Protein AF-A0A2E6VNM4-F1 (afdb_monomer_lite)

Foldseek 3Di:
DQQFEAEAAEAPVAAPQDPDCVLVVLLVLLQLQLQFLPQFRYHHDYDPDHDDLDDDQPQLHAYEHEPQDPVSCVVVVHDLLHQKAKDWDFDPDDPDDTDTSYIYIYGHNHNFREDDQDQGNHSNLVSNQRVLVRVPDAFQAPDPVLPRGDDLQQASVNPDDPTDDRNHGHPVSSVVSCVPGGDPFPAHSQDCHEFFDFDPFQRSHTPQWTFAQDPNTTGTFHKAWLVGDPRRPQWWWQWADQDPPPLITITTTDGHDPPDAAEFRTFDDALVSHPQSDFADDVSRNGTTRWDFDPAQVSQPDQWGQDPRTTGGNDPGRHPCPPPDCDPVRPDPPPPPPPDD

Radius of gyration: 22.86 Å; chains: 1; bounding box: 54×45×68 Å

Structure (mmCIF, N/CA/C/O backbone):
data_AF-A0A2E6VNM4-F1
#
_entry.id   AF-A0A2E6VNM4-F1
#
loop_
_atom_site.group_PDB
_atom_site.id
_atom_site.type_symbol
_atom_site.label_atom_id
_atom_site.label_alt_id
_atom_site.label_comp_id
_atom_site.label_asym_id
_atom_site.label_entity_id
_atom_site.label_seq_id
_atom_site.pdbx_PDB_ins_code
_atom_site.Cartn_x
_atom_site.Cartn_y
_atom_site.Cartn_z
_atom_site.occupancy
_atom_site.B_iso_or_equiv
_atom_site.auth_seq_id
_atom_site.auth_comp_id
_atom_site.auth_asym_id
_atom_site.auth_atom_id
_atom_site.pdbx_PDB_model_num
ATOM 1 N N . MET A 1 1 ? 0.986 9.663 10.611 1.00 54.38 1 MET A N 1
ATOM 2 C CA . MET A 1 1 ? -0.132 9.489 9.656 1.00 54.38 1 MET A CA 1
ATOM 3 C C . MET A 1 1 ? -1.391 9.105 10.409 1.00 54.38 1 MET A C 1
ATOM 5 O O . MET A 1 1 ? -1.345 8.155 11.173 1.00 54.38 1 MET A O 1
ATOM 9 N N . GLU A 1 2 ? -2.506 9.808 10.213 1.00 59.12 2 GLU A N 1
ATOM 10 C CA . GLU A 1 2 ? -3.760 9.507 10.934 1.00 59.12 2 GLU A CA 1
ATOM 11 C C . GLU A 1 2 ? -4.538 8.310 10.348 1.00 59.12 2 GLU A C 1
ATOM 13 O O . GLU A 1 2 ? -5.446 7.796 10.990 1.00 59.12 2 GLU A O 1
ATOM 18 N N . SER A 1 3 ? -4.185 7.842 9.142 1.00 71.94 3 SER A N 1
ATOM 19 C CA . SER A 1 3 ? -4.933 6.804 8.402 1.00 71.94 3 SER A CA 1
ATOM 20 C C . SER A 1 3 ? -4.321 5.391 8.446 1.00 71.94 3 SER A C 1
ATOM 22 O O . SER A 1 3 ? -4.868 4.467 7.830 1.00 71.94 3 SER A O 1
ATOM 24 N N . GLY A 1 4 ? -3.210 5.217 9.173 1.00 84.94 4 GLY A N 1
ATOM 25 C CA . GLY A 1 4 ? -2.458 3.960 9.257 1.00 84.94 4 GLY A CA 1
ATOM 26 C C . GLY A 1 4 ? -1.814 3.525 7.937 1.00 84.94 4 GLY A C 1
ATOM 27 O O . GLY A 1 4 ? -1.697 4.326 7.010 1.00 84.94 4 GLY A O 1
ATOM 28 N N . ALA A 1 5 ? -1.424 2.251 7.858 1.00 90.62 5 ALA A N 1
ATOM 29 C CA . ALA A 1 5 ? -0.829 1.648 6.669 1.00 90.62 5 ALA A CA 1
ATOM 30 C C . ALA A 1 5 ? -1.739 1.760 5.426 1.00 90.62 5 ALA A C 1
ATOM 32 O O . ALA A 1 5 ? -2.974 1.638 5.502 1.00 90.62 5 ALA A O 1
ATOM 33 N N . VAL A 1 6 ? -1.113 2.001 4.274 1.00 91.31 6 VAL A N 1
ATOM 34 C CA . VAL A 1 6 ? -1.760 2.179 2.971 1.00 91.31 6 VAL A CA 1
ATOM 35 C C . VAL A 1 6 ? -1.949 0.807 2.299 1.00 91.31 6 VAL A C 1
ATOM 37 O O . VAL A 1 6 ? -0.969 0.081 2.138 1.00 91.31 6 VAL A O 1
ATOM 40 N N . PRO A 1 7 ? -3.185 0.417 1.929 1.00 91.25 7 PRO A N 1
ATOM 41 C CA . PRO A 1 7 ? -3.417 -0.830 1.201 1.00 91.25 7 PRO A CA 1
ATOM 42 C C . PRO A 1 7 ? -2.820 -0.800 -0.199 1.00 91.25 7 PRO A C 1
ATOM 44 O O . PRO A 1 7 ? -2.855 0.248 -0.842 1.00 91.25 7 PRO A O 1
ATOM 47 N N . PHE A 1 8 ? -2.444 -1.965 -0.709 1.00 95.06 8 PHE A N 1
ATOM 48 C CA . PHE A 1 8 ? -2.380 -2.255 -2.142 1.00 95.06 8 PHE A CA 1
ATOM 49 C C . PHE A 1 8 ? -2.884 -3.675 -2.411 1.00 95.06 8 PHE A C 1
ATOM 51 O O . PHE A 1 8 ? -2.880 -4.516 -1.514 1.00 95.06 8 PHE A O 1
ATOM 58 N N . ALA A 1 9 ? -3.342 -3.941 -3.628 1.00 96.06 9 ALA A N 1
ATOM 59 C CA . ALA A 1 9 ? -3.837 -5.244 -4.049 1.00 96.06 9 ALA A CA 1
ATOM 60 C C . ALA A 1 9 ? -3.092 -5.698 -5.304 1.00 96.06 9 ALA A C 1
ATOM 62 O O . ALA A 1 9 ? -3.031 -4.970 -6.294 1.00 96.06 9 ALA A O 1
ATOM 63 N N . LEU A 1 10 ? -2.543 -6.909 -5.275 1.00 97.88 10 LEU A N 1
ATOM 64 C CA . LEU A 1 10 ? -1.888 -7.502 -6.436 1.00 97.88 10 LEU A CA 1
ATOM 65 C C . LEU A 1 10 ? -2.916 -8.246 -7.290 1.00 97.88 10 LEU A C 1
ATOM 67 O O . LEU A 1 10 ? -3.781 -8.962 -6.769 1.00 97.88 10 LEU A O 1
ATOM 71 N N . HIS A 1 11 ? -2.832 -8.091 -8.609 1.00 97.62 11 HIS A N 1
ATOM 72 C CA . HIS A 1 11 ? -3.532 -8.989 -9.514 1.00 97.62 11 HIS A CA 1
ATOM 73 C C . HIS A 1 11 ? -2.796 -10.340 -9.553 1.00 97.62 11 HIS A C 1
ATOM 75 O O . HIS A 1 11 ? -1.603 -10.379 -9.851 1.00 97.62 11 HIS A O 1
ATOM 81 N N . PRO A 1 12 ? -3.486 -11.468 -9.310 1.00 96.38 12 PRO A N 1
ATOM 82 C CA . PRO A 1 12 ? -2.844 -12.742 -8.982 1.00 96.38 12 PRO A CA 1
ATOM 83 C C . PRO A 1 12 ? -2.166 -13.436 -10.165 1.00 96.38 12 PRO A C 1
ATOM 85 O O . PRO A 1 12 ? -1.515 -14.451 -9.964 1.00 96.38 12 PRO A O 1
ATOM 88 N N . ASN A 1 13 ? -2.360 -12.951 -11.393 1.00 95.56 13 ASN A N 1
ATOM 89 C CA . ASN A 1 13 ? -1.719 -13.562 -12.558 1.00 95.56 13 ASN A CA 1
ATOM 90 C C . ASN A 1 13 ? -0.257 -13.140 -12.737 1.00 95.56 13 ASN A C 1
ATOM 92 O O . ASN A 1 13 ? 0.420 -13.806 -13.508 1.00 95.56 13 ASN A O 1
ATOM 96 N N . GLY A 1 14 ? 0.195 -12.053 -12.096 1.00 96.88 14 GLY A N 1
ATOM 97 C CA . GLY A 1 14 ? 1.547 -11.543 -12.324 1.00 96.88 14 GLY A CA 1
ATOM 98 C C . GLY A 1 14 ? 1.831 -11.256 -13.803 1.00 96.88 14 GLY A C 1
ATOM 99 O O . GLY A 1 14 ? 0.923 -10.855 -14.543 1.00 96.88 14 GLY A O 1
ATOM 100 N N . SER A 1 15 ? 3.080 -11.467 -14.203 1.00 97.81 15 SER A N 1
ATOM 101 C CA . SER A 1 15 ? 3.579 -11.410 -15.570 1.00 97.81 15 SER A CA 1
ATOM 102 C C . SER A 1 15 ? 3.479 -12.760 -16.282 1.00 97.81 15 SER A C 1
ATOM 104 O O . SER A 1 15 ? 3.851 -13.792 -15.729 1.00 97.81 15 SER A O 1
ATOM 106 N N . ASP A 1 16 ? 3.108 -12.752 -17.566 1.00 97.62 16 ASP A N 1
ATOM 107 C CA . ASP A 1 16 ? 3.081 -13.965 -18.406 1.00 97.62 16 ASP A CA 1
ATOM 108 C C . ASP A 1 16 ? 4.492 -14.557 -18.669 1.00 97.62 16 ASP A C 1
ATOM 110 O O . ASP A 1 16 ? 4.608 -15.680 -19.171 1.00 97.62 16 ASP A O 1
ATOM 114 N N . ASP A 1 17 ? 5.568 -13.829 -18.345 1.00 97.69 17 ASP A N 1
ATOM 115 C CA . ASP A 1 17 ? 6.961 -14.257 -18.553 1.00 97.69 17 ASP A CA 1
ATOM 116 C C . ASP A 1 17 ? 7.548 -15.072 -17.388 1.00 97.69 17 ASP A C 1
ATOM 118 O O . ASP A 1 17 ? 8.618 -15.678 -17.528 1.00 97.69 17 ASP A O 1
ATOM 122 N N . ILE A 1 18 ? 6.880 -15.077 -16.229 1.00 96.75 18 ILE A N 1
ATOM 123 C CA . ILE A 1 18 ? 7.393 -15.644 -14.979 1.00 96.75 18 ILE A CA 1
ATOM 124 C C . ILE A 1 18 ? 6.369 -16.658 -14.450 1.00 96.75 18 ILE A C 1
ATOM 126 O O . ILE A 1 18 ? 5.296 -16.313 -13.981 1.00 96.75 18 ILE A O 1
ATOM 130 N N . ASP A 1 19 ? 6.710 -17.949 -14.517 1.00 87.69 19 ASP A N 1
ATOM 131 C CA . ASP A 1 19 ? 5.800 -19.060 -14.172 1.00 87.69 19 ASP A CA 1
ATOM 132 C C . ASP A 1 19 ? 5.541 -19.230 -12.649 1.00 87.69 19 ASP A C 1
ATOM 134 O O . ASP A 1 19 ? 4.791 -20.123 -12.240 1.00 87.69 19 ASP A O 1
ATOM 138 N N . SER A 1 20 ? 6.204 -18.443 -11.798 1.00 91.62 20 SER A N 1
ATOM 139 C CA . SER A 1 20 ? 6.102 -18.467 -10.330 1.00 91.62 20 SER A CA 1
ATOM 140 C C . SER A 1 20 ? 5.697 -17.105 -9.781 1.00 91.62 20 SER A C 1
ATOM 142 O O . SER A 1 20 ? 5.947 -16.104 -10.429 1.00 91.62 20 SER A O 1
ATOM 144 N N . ASP A 1 21 ? 5.230 -17.053 -8.532 1.00 95.50 21 ASP A N 1
ATOM 145 C CA . ASP A 1 21 ? 4.843 -15.802 -7.852 1.00 95.50 21 ASP A CA 1
ATOM 146 C C . ASP A 1 21 ? 6.049 -14.892 -7.480 1.00 95.50 21 ASP A C 1
ATOM 148 O O . ASP A 1 21 ? 5.951 -14.026 -6.612 1.00 95.50 21 ASP A O 1
ATOM 152 N N . GLU A 1 22 ? 7.222 -15.097 -8.094 1.00 97.06 22 GLU A N 1
ATOM 153 C CA . GLU A 1 22 ? 8.463 -14.373 -7.767 1.00 97.06 22 GLU A CA 1
ATOM 154 C C . GLU A 1 22 ? 8.385 -12.884 -8.136 1.00 97.06 22 GLU A C 1
ATOM 156 O O . GLU A 1 22 ? 9.049 -12.049 -7.517 1.00 97.06 22 GLU A O 1
ATOM 161 N N . ASP A 1 23 ? 7.582 -12.552 -9.141 1.00 97.81 23 ASP A N 1
ATOM 162 C CA . ASP A 1 23 ? 7.265 -11.198 -9.583 1.00 97.81 23 ASP A CA 1
ATOM 163 C C . ASP A 1 23 ? 6.322 -10.473 -8.613 1.00 97.81 23 ASP A C 1
ATOM 165 O O . ASP A 1 23 ? 6.554 -9.311 -8.275 1.00 97.81 23 ASP A O 1
ATOM 169 N N . LEU A 1 24 ? 5.310 -11.167 -8.091 1.00 98.19 24 LEU A N 1
ATOM 170 C CA . LEU A 1 24 ? 4.444 -10.663 -7.027 1.00 98.19 24 LEU A CA 1
ATOM 171 C C . LEU A 1 24 ? 5.256 -10.430 -5.748 1.00 98.19 24 LEU A C 1
ATOM 173 O O . LEU A 1 24 ?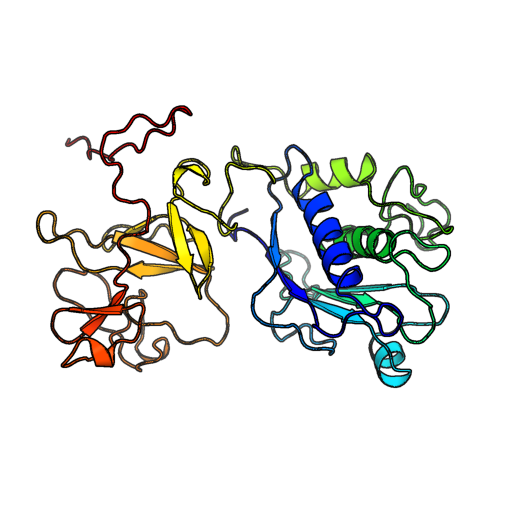 5.176 -9.354 -5.149 1.00 98.19 24 LEU A O 1
ATOM 177 N N . ASP A 1 25 ? 6.126 -11.379 -5.388 1.00 97.88 25 ASP A N 1
ATOM 178 C CA . ASP A 1 25 ? 7.069 -11.227 -4.278 1.00 97.88 25 ASP A CA 1
ATOM 179 C C . ASP A 1 25 ? 8.026 -10.040 -4.505 1.00 97.88 25 ASP A C 1
ATOM 181 O O . ASP A 1 25 ? 8.376 -9.337 -3.554 1.00 97.88 25 ASP A O 1
ATOM 185 N N . ALA A 1 26 ? 8.463 -9.797 -5.746 1.00 98.25 26 ALA A N 1
ATOM 186 C CA . ALA A 1 26 ? 9.307 -8.658 -6.115 1.00 98.25 26 ALA A CA 1
ATOM 187 C C . ALA A 1 26 ? 8.591 -7.314 -5.929 1.00 98.25 26 ALA A C 1
ATOM 189 O O . ALA A 1 26 ? 9.168 -6.385 -5.360 1.00 98.25 26 ALA A O 1
ATOM 190 N N . VAL A 1 27 ? 7.319 -7.216 -6.319 1.00 98.56 27 VAL A N 1
ATOM 191 C CA . VAL A 1 27 ? 6.493 -6.033 -6.029 1.00 98.56 27 VAL A CA 1
ATOM 192 C C . VAL A 1 27 ? 6.333 -5.841 -4.519 1.00 98.56 27 VAL A C 1
ATOM 194 O O . VAL A 1 27 ? 6.488 -4.726 -4.018 1.00 98.56 27 VAL A O 1
ATOM 197 N N . GLY A 1 28 ? 6.087 -6.919 -3.770 1.00 97.62 28 GLY A N 1
ATOM 198 C CA . GLY A 1 28 ? 6.019 -6.875 -2.308 1.00 97.62 28 GLY A CA 1
ATOM 199 C C . GLY A 1 28 ? 7.305 -6.332 -1.672 1.00 97.62 28 GLY A C 1
ATOM 200 O O . GLY A 1 28 ? 7.245 -5.473 -0.787 1.00 97.62 28 GLY A O 1
ATOM 201 N N . ARG A 1 29 ? 8.478 -6.765 -2.159 1.00 97.69 29 ARG A N 1
ATOM 202 C CA . ARG A 1 29 ? 9.783 -6.238 -1.719 1.00 97.69 29 ARG A CA 1
ATOM 203 C C . ARG A 1 29 ? 9.963 -4.760 -2.056 1.00 97.69 29 ARG A C 1
ATOM 205 O O . ARG A 1 29 ? 10.448 -4.021 -1.204 1.00 97.69 29 ARG A O 1
ATOM 212 N N . ALA A 1 30 ? 9.491 -4.299 -3.212 1.00 98.38 30 ALA A N 1
ATOM 213 C CA . ALA A 1 30 ? 9.535 -2.880 -3.556 1.00 98.38 30 ALA A CA 1
ATOM 214 C C . ALA A 1 30 ? 8.739 -2.010 -2.565 1.00 98.38 30 ALA A C 1
ATOM 216 O O . ALA A 1 30 ? 9.277 -1.040 -2.027 1.00 98.38 30 ALA A O 1
ATOM 217 N N . PHE A 1 31 ? 7.494 -2.379 -2.232 1.00 98.12 31 PHE A N 1
ATOM 218 C CA . PHE A 1 31 ? 6.726 -1.689 -1.179 1.00 98.12 31 PHE A CA 1
ATOM 219 C C . PHE A 1 31 ? 7.416 -1.761 0.192 1.00 98.12 31 PHE A C 1
ATOM 221 O O . PHE A 1 31 ? 7.361 -0.808 0.981 1.00 98.12 31 PHE A O 1
ATOM 228 N N . TYR A 1 32 ? 8.083 -2.876 0.487 1.00 95.94 32 TYR A N 1
ATOM 229 C CA . TYR A 1 32 ? 8.853 -3.032 1.717 1.00 95.94 32 TYR A CA 1
ATOM 230 C C . TYR A 1 32 ? 10.050 -2.067 1.780 1.00 95.94 32 TYR A C 1
ATOM 232 O O . TYR A 1 32 ? 10.235 -1.429 2.818 1.00 95.94 32 TYR A O 1
ATOM 240 N N . SER A 1 33 ? 10.797 -1.865 0.686 1.00 96.94 33 SER A N 1
ATOM 241 C CA . SER A 1 33 ? 11.904 -0.892 0.620 1.00 96.94 33 SER A CA 1
ATOM 242 C C . SER A 1 33 ? 11.451 0.515 1.023 1.00 96.94 33 SER A C 1
ATOM 244 O O . SER A 1 33 ? 12.056 1.136 1.898 1.00 96.94 33 SER A O 1
ATOM 246 N N . TRP A 1 34 ? 10.317 0.979 0.489 1.00 97.62 34 TRP A N 1
ATOM 247 C CA . TRP A 1 34 ? 9.728 2.273 0.858 1.00 97.62 34 TRP A CA 1
ATOM 248 C 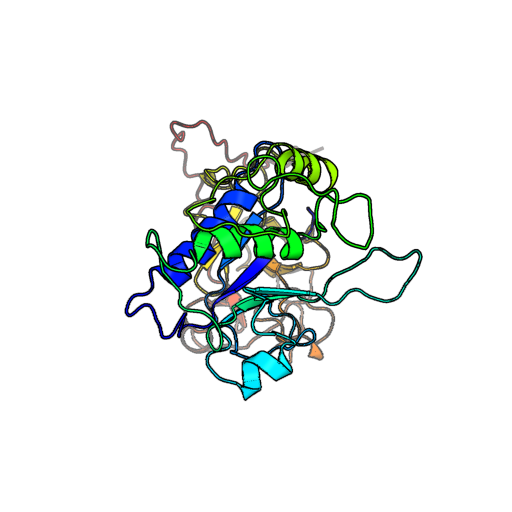C . TRP A 1 34 ? 9.192 2.317 2.297 1.00 97.62 34 TRP A C 1
ATOM 250 O O . TRP A 1 34 ? 9.278 3.355 2.954 1.00 97.62 34 TRP A O 1
ATOM 260 N N . SER A 1 35 ? 8.691 1.196 2.830 1.00 95.12 35 SER A N 1
ATOM 261 C CA . SER A 1 35 ? 8.272 1.097 4.241 1.00 95.12 35 SER A CA 1
ATOM 262 C C . SER A 1 35 ? 9.443 1.153 5.223 1.00 95.12 35 SER A C 1
ATOM 264 O O . SER A 1 35 ? 9.252 1.496 6.390 1.00 95.12 35 SER A O 1
ATOM 266 N N . CYS A 1 36 ? 10.646 0.785 4.778 1.00 95.19 36 CYS A N 1
ATOM 267 C CA . CYS A 1 36 ? 11.829 0.643 5.624 1.00 95.19 36 CYS A CA 1
ATOM 268 C C . CYS A 1 36 ? 12.731 1.877 5.687 1.00 95.19 36 CYS A C 1
ATOM 270 O O . CYS A 1 36 ? 13.778 1.818 6.339 1.00 95.19 36 CYS A O 1
ATOM 272 N N . VAL A 1 37 ? 12.345 3.000 5.077 1.00 96.25 37 VAL A N 1
ATOM 273 C CA . VAL A 1 37 ? 13.113 4.244 5.202 1.00 96.25 37 VAL A CA 1
ATOM 274 C C . VAL A 1 37 ? 13.133 4.690 6.665 1.00 96.25 37 VAL A C 1
ATOM 276 O O . VAL A 1 37 ? 12.107 5.038 7.257 1.00 96.25 37 VAL A O 1
ATOM 279 N N . ALA A 1 38 ? 14.321 4.667 7.268 1.00 94.19 38 ALA A N 1
ATOM 280 C CA . ALA A 1 38 ? 14.501 4.953 8.684 1.00 94.19 38 ALA A CA 1
ATOM 281 C C . ALA A 1 38 ? 14.082 6.391 9.014 1.00 94.19 38 ALA A C 1
ATOM 283 O O . ALA A 1 38 ? 14.655 7.342 8.494 1.00 94.19 38 ALA A O 1
ATOM 284 N N . GLY A 1 39 ? 13.117 6.548 9.923 1.00 93.25 39 GLY A N 1
ATOM 285 C CA . GLY A 1 39 ? 12.551 7.849 10.286 1.00 93.25 39 GLY A CA 1
ATOM 286 C C . GLY A 1 39 ? 11.313 8.243 9.478 1.00 93.25 39 GLY A C 1
ATOM 287 O O . GLY A 1 39 ? 10.706 9.262 9.799 1.00 93.25 39 GLY A O 1
ATOM 288 N N . SER A 1 40 ? 10.896 7.441 8.491 1.00 94.44 40 SER A N 1
ATOM 289 C CA . SER A 1 40 ? 9.598 7.595 7.833 1.00 94.44 40 SER A CA 1
ATOM 290 C C . SER A 1 40 ? 8.498 6.836 8.580 1.00 94.44 40 SER A C 1
ATOM 292 O O . SER A 1 40 ? 8.717 5.734 9.092 1.00 94.44 40 SER A O 1
ATOM 294 N N . GLY A 1 41 ? 7.298 7.415 8.618 1.00 92.56 41 GLY A N 1
ATOM 295 C CA . GLY A 1 41 ? 6.082 6.789 9.142 1.00 92.56 41 GLY A CA 1
ATOM 296 C C . GLY A 1 41 ? 5.201 6.133 8.072 1.00 92.56 41 GLY A C 1
ATOM 297 O O . GLY A 1 41 ? 4.100 5.696 8.402 1.00 92.56 41 GLY A O 1
ATOM 298 N N . LEU A 1 42 ? 5.624 6.110 6.799 1.00 93.00 42 LEU A N 1
ATOM 299 C CA . LEU A 1 42 ? 4.856 5.487 5.715 1.00 93.00 42 LEU A CA 1
ATOM 300 C C . LEU A 1 42 ? 4.964 3.966 5.762 1.00 93.00 42 LEU A C 1
ATOM 302 O O . LEU A 1 42 ? 6.058 3.415 5.867 1.00 93.00 42 LEU A O 1
ATOM 306 N N . ARG A 1 43 ? 3.822 3.288 5.668 1.00 93.44 43 ARG A N 1
ATOM 307 C CA . ARG A 1 43 ? 3.724 1.829 5.743 1.00 93.44 43 ARG A CA 1
ATOM 308 C C . ARG A 1 43 ? 2.695 1.330 4.751 1.00 93.44 43 ARG A C 1
ATOM 310 O O . ARG A 1 43 ? 1.693 2.013 4.521 1.00 93.44 43 ARG A O 1
ATOM 317 N N . PHE A 1 44 ? 2.904 0.125 4.239 1.00 93.88 44 PHE A N 1
ATOM 318 C CA . PHE A 1 44 ? 1.968 -0.539 3.338 1.00 93.88 44 PHE A CA 1
ATOM 319 C C . PHE A 1 44 ? 1.509 -1.876 3.891 1.00 93.88 44 PHE A C 1
ATOM 321 O O . PHE A 1 44 ? 2.121 -2.450 4.791 1.00 93.88 44 PHE A O 1
ATOM 328 N N . TYR A 1 45 ? 0.422 -2.383 3.330 1.00 91.38 45 TYR A N 1
ATOM 329 C CA . TYR A 1 45 ? 0.061 -3.779 3.481 1.00 91.38 45 TYR A CA 1
ATOM 330 C C . TYR A 1 45 ? -0.605 -4.283 2.208 1.00 91.38 45 TYR A C 1
ATOM 332 O O . TYR A 1 45 ? -1.400 -3.574 1.588 1.00 91.38 45 TYR A O 1
ATOM 340 N N . GLU A 1 46 ? -0.323 -5.534 1.875 1.00 92.69 46 GLU A N 1
ATOM 341 C CA . GLU A 1 46 ? -1.029 -6.230 0.812 1.00 92.69 46 GLU A CA 1
ATOM 342 C C . GLU A 1 46 ? -2.422 -6.652 1.299 1.00 92.69 46 GLU A C 1
ATOM 344 O O . GLU A 1 46 ? -2.597 -7.202 2.397 1.00 92.69 46 GLU A O 1
ATOM 349 N N . MET A 1 47 ? -3.436 -6.346 0.502 1.00 90.06 47 MET A N 1
ATOM 350 C CA . MET A 1 47 ? -4.811 -6.761 0.732 1.00 90.06 47 MET A CA 1
ATOM 351 C C . MET A 1 47 ? -4.969 -8.258 0.455 1.00 90.06 47 MET A C 1
ATOM 353 O O . MET A 1 47 ? -4.395 -8.801 -0.477 1.00 90.06 47 MET A O 1
ATOM 357 N N . THR A 1 48 ? -5.827 -8.926 1.225 1.00 86.00 48 THR A N 1
ATOM 358 C CA . THR A 1 48 ? -6.206 -10.326 0.956 1.00 86.00 48 THR A CA 1
ATOM 359 C C . THR A 1 48 ? -7.112 -10.458 -0.269 1.00 86.00 48 THR A C 1
ATOM 361 O O . THR A 1 48 ? -7.204 -11.524 -0.877 1.00 86.00 48 THR A O 1
ATOM 364 N N . GLN A 1 49 ? -7.812 -9.379 -0.621 1.00 87.81 49 GLN A N 1
ATOM 365 C CA . GLN A 1 49 ? -8.571 -9.279 -1.854 1.00 87.81 49 GLN A CA 1
ATOM 366 C C . GLN A 1 49 ? -7.615 -9.019 -3.021 1.00 87.81 49 GLN A C 1
ATOM 368 O O . GLN A 1 49 ? -6.910 -8.015 -3.031 1.00 87.81 49 GLN A O 1
ATOM 373 N N . ALA A 1 50 ? -7.670 -9.892 -4.027 1.00 93.12 50 ALA A N 1
ATOM 374 C CA . ALA A 1 50 ? -6.994 -9.696 -5.303 1.00 93.12 50 ALA A CA 1
ATOM 375 C C . ALA A 1 50 ? -7.450 -8.400 -5.992 1.00 93.12 50 ALA A C 1
ATOM 377 O O . ALA A 1 50 ? -8.652 -8.110 -6.054 1.00 93.12 50 ALA A O 1
ATOM 378 N N . GLY A 1 51 ? -6.493 -7.660 -6.547 1.00 93.25 51 GLY A N 1
ATOM 379 C CA . GLY A 1 51 ? -6.770 -6.478 -7.359 1.00 93.25 51 GLY A CA 1
ATOM 380 C C . GLY A 1 51 ? -7.280 -6.864 -8.755 1.00 93.25 51 GLY A C 1
ATOM 381 O O . GLY A 1 51 ? -6.923 -7.937 -9.247 1.00 93.25 51 GLY A O 1
ATOM 382 N N . PRO A 1 52 ? -8.135 -6.053 -9.404 1.00 94.31 52 PRO A N 1
ATOM 383 C CA . PRO A 1 52 ? -8.550 -6.269 -10.793 1.00 94.31 52 PRO A CA 1
ATOM 384 C C . PRO A 1 52 ? -7.433 -5.949 -11.808 1.00 94.31 52 PRO A C 1
ATOM 386 O O . PRO A 1 52 ? -6.653 -5.029 -11.619 1.00 94.31 52 PRO A O 1
ATOM 389 N N . ALA A 1 53 ? -7.380 -6.647 -12.947 1.00 94.00 53 ALA A N 1
ATOM 390 C CA . ALA A 1 53 ? -6.515 -6.258 -14.074 1.00 94.00 53 ALA A CA 1
ATOM 391 C C . ALA A 1 53 ? -7.187 -5.160 -14.918 1.00 94.00 53 ALA A C 1
ATOM 393 O O . ALA A 1 53 ? -7.465 -5.340 -16.106 1.00 94.00 53 ALA A O 1
ATOM 394 N N . GLU A 1 54 ? -7.528 -4.050 -14.272 1.00 91.94 54 GLU A N 1
ATOM 395 C CA . GLU A 1 54 ? -8.237 -2.919 -14.859 1.00 91.94 54 GLU A CA 1
ATOM 396 C C . GLU A 1 54 ? -7.749 -1.628 -14.206 1.00 91.94 54 GLU A C 1
ATOM 398 O O . GLU A 1 54 ? -7.546 -1.577 -12.999 1.00 91.94 54 GLU A O 1
ATOM 403 N N . LEU A 1 55 ? -7.587 -0.579 -15.013 1.00 90.81 55 LEU A N 1
ATOM 404 C CA . LEU A 1 55 ? -7.306 0.759 -14.509 1.00 90.81 55 LEU A CA 1
ATOM 405 C C . LEU A 1 55 ? -8.616 1.411 -14.047 1.00 90.81 55 LEU A C 1
ATOM 407 O O . LEU A 1 55 ? -9.441 1.788 -14.887 1.00 90.81 55 LEU A O 1
ATOM 411 N N . ASN A 1 56 ? -8.798 1.584 -12.737 1.00 90.19 56 ASN A N 1
ATOM 412 C CA . ASN A 1 56 ? -10.011 2.183 -12.184 1.00 90.19 56 ASN A CA 1
ATOM 413 C C . ASN A 1 56 ? -9.733 3.010 -10.924 1.00 90.19 56 ASN A C 1
ATOM 415 O O . ASN A 1 56 ? -9.923 2.573 -9.796 1.00 90.19 56 ASN A O 1
ATOM 419 N N . LEU A 1 57 ? -9.422 4.290 -11.121 1.00 89.38 57 LEU A N 1
ATOM 420 C CA . LEU A 1 57 ? -9.089 5.204 -10.023 1.00 89.38 57 LEU A CA 1
ATOM 421 C C . LEU A 1 57 ? -10.285 5.621 -9.130 1.00 89.38 57 LEU A C 1
ATOM 423 O O . LEU A 1 57 ? -10.150 6.482 -8.259 1.00 89.38 57 LEU A O 1
ATOM 427 N N . GLU A 1 58 ? -11.476 5.058 -9.351 1.00 87.06 58 GLU A N 1
ATOM 428 C CA . GLU A 1 58 ? -12.693 5.376 -8.591 1.00 87.06 58 GLU A CA 1
ATOM 429 C C . GLU A 1 58 ? -13.186 4.214 -7.713 1.00 87.06 58 GLU A C 1
ATOM 431 O O . GLU A 1 58 ? -14.105 4.420 -6.917 1.00 87.06 58 GLU A O 1
ATOM 436 N N . ASP A 1 59 ? -12.596 3.016 -7.803 1.00 85.44 59 ASP A N 1
ATOM 437 C CA . ASP A 1 59 ? -12.984 1.876 -6.953 1.00 85.44 59 ASP A CA 1
ATOM 438 C C . ASP A 1 59 ? -12.361 1.907 -5.546 1.00 85.44 59 ASP A C 1
ATOM 440 O O . ASP A 1 59 ? -12.783 1.164 -4.659 1.00 85.44 59 ASP A O 1
ATOM 444 N N . GLY A 1 60 ? -11.400 2.807 -5.318 1.00 84.81 60 GLY A N 1
ATOM 445 C CA . GLY A 1 60 ? -10.710 2.951 -4.039 1.00 84.81 60 GLY A CA 1
ATOM 446 C C . GLY A 1 60 ? -9.744 1.808 -3.720 1.00 84.81 60 GLY A C 1
ATOM 447 O O . GLY A 1 60 ? -9.349 1.676 -2.559 1.00 84.81 60 GLY A O 1
ATOM 448 N N . ILE A 1 61 ? -9.374 0.999 -4.713 1.00 89.00 61 ILE A N 1
ATOM 449 C CA . ILE A 1 61 ? -8.366 -0.053 -4.615 1.00 89.00 61 ILE A CA 1
ATOM 450 C C . ILE A 1 61 ? -7.087 0.463 -5.272 1.00 89.00 61 ILE A C 1
ATOM 452 O O . ILE A 1 61 ? -7.111 1.044 -6.346 1.00 89.00 61 ILE A O 1
ATOM 456 N N . ASN A 1 62 ? -5.963 0.276 -4.590 1.00 94.12 62 ASN A N 1
ATOM 457 C CA . ASN A 1 62 ? -4.637 0.579 -5.112 1.00 94.12 62 ASN A CA 1
ATOM 458 C C . ASN A 1 62 ? -4.096 -0.675 -5.797 1.00 94.12 62 ASN A C 1
ATOM 460 O O . ASN A 1 62 ? -3.559 -1.550 -5.110 1.00 94.12 62 ASN A O 1
ATOM 464 N N . THR A 1 63 ? -4.309 -0.822 -7.100 1.00 96.50 63 THR A N 1
ATOM 465 C CA . THR A 1 63 ? -4.071 -2.100 -7.778 1.00 96.50 63 THR A CA 1
ATOM 466 C C . THR A 1 63 ? -2.726 -2.144 -8.484 1.00 96.50 63 THR A C 1
ATOM 468 O O . THR A 1 63 ? -2.326 -1.183 -9.131 1.00 96.50 63 THR A O 1
ATOM 471 N N . VAL A 1 64 ? -2.042 -3.286 -8.414 1.00 98.50 64 VAL A N 1
ATOM 472 C CA . VAL A 1 64 ? -0.834 -3.565 -9.199 1.00 98.50 64 VAL A CA 1
ATOM 473 C C . VAL A 1 64 ? -1.089 -4.725 -10.152 1.00 98.50 64 VAL A C 1
ATOM 475 O O . VAL A 1 64 ? -1.507 -5.800 -9.715 1.00 98.50 64 VAL A O 1
ATOM 478 N N . PHE A 1 65 ? -0.837 -4.533 -11.447 1.00 98.31 65 PHE A N 1
ATOM 479 C CA . PHE A 1 65 ? -1.050 -5.580 -12.450 1.00 98.31 65 PHE A CA 1
ATOM 480 C C . PHE A 1 65 ? -0.179 -5.421 -13.703 1.00 98.31 65 PHE A C 1
ATOM 482 O O . PHE A 1 65 ? 0.384 -4.358 -13.965 1.00 98.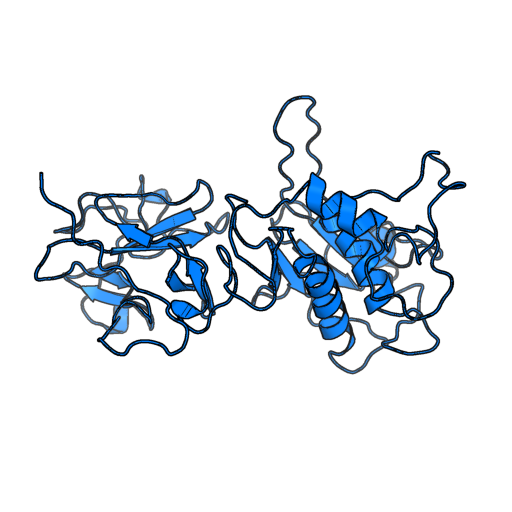31 65 PHE A O 1
ATOM 489 N N . TRP A 1 66 ? -0.118 -6.481 -14.514 1.00 98.44 66 TRP A N 1
ATOM 490 C CA . TRP A 1 66 ? 0.540 -6.479 -15.819 1.00 98.44 66 TRP A CA 1
ATOM 491 C C . TRP A 1 66 ? -0.467 -6.347 -16.956 1.00 98.44 66 TRP A C 1
ATOM 493 O O . TRP A 1 66 ? -1.469 -7.060 -17.053 1.00 98.44 66 TRP A O 1
ATOM 503 N N . ALA A 1 67 ? -0.171 -5.436 -17.873 1.00 98.19 67 ALA A N 1
ATOM 504 C CA . ALA A 1 67 ? -0.898 -5.265 -19.113 1.00 98.19 67 ALA A CA 1
ATOM 505 C C . ALA A 1 67 ? -0.374 -6.221 -20.198 1.00 98.19 67 ALA A C 1
ATOM 507 O O . ALA A 1 67 ? 0.329 -5.809 -21.120 1.00 98.19 67 ALA A O 1
ATOM 508 N N . GLU A 1 68 ? -0.766 -7.493 -20.117 1.00 97.81 68 GLU A N 1
ATOM 509 C CA . GLU A 1 68 ? -0.270 -8.576 -20.994 1.00 97.81 68 GLU A CA 1
ATOM 510 C C . GLU A 1 68 ? -0.863 -8.582 -22.414 1.00 97.81 68 GLU A C 1
ATOM 512 O O . GLU A 1 68 ? -0.439 -9.304 -23.318 1.00 97.81 68 GLU A O 1
ATOM 517 N N . THR A 1 69 ? -1.868 -7.742 -22.668 1.00 97.44 69 THR A N 1
ATOM 518 C CA . THR A 1 69 ? -2.479 -7.623 -23.996 1.00 97.44 69 THR A CA 1
ATOM 519 C C . THR A 1 69 ? -2.282 -6.238 -24.573 1.00 97.44 69 THR A C 1
ATOM 521 O O . THR A 1 69 ? -2.320 -5.231 -23.870 1.00 97.44 69 THR A O 1
ATOM 524 N N . LYS A 1 70 ? -2.195 -6.166 -25.906 1.00 97.12 70 LYS A N 1
ATOM 525 C CA . LYS A 1 70 ? -2.122 -4.888 -26.620 1.00 97.12 70 LYS A CA 1
ATOM 526 C C . LYS A 1 70 ? -3.254 -3.935 -26.239 1.00 97.12 70 LYS A C 1
ATOM 528 O O . LYS A 1 70 ? -3.027 -2.735 -26.182 1.00 97.12 70 LYS A O 1
ATOM 533 N N . SER A 1 71 ? -4.479 -4.438 -26.082 1.00 96.44 71 SER A N 1
ATOM 534 C CA . SER A 1 71 ? -5.623 -3.599 -25.711 1.00 96.44 71 SER A CA 1
ATOM 535 C C .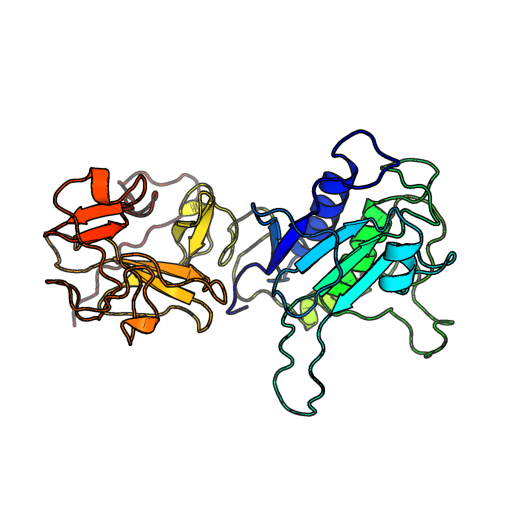 SER A 1 71 ? -5.406 -2.976 -24.342 1.00 96.44 71 SER A C 1
ATOM 537 O O . SER A 1 71 ? -5.432 -1.755 -24.250 1.00 96.44 71 SER A O 1
ATOM 539 N N . LEU A 1 72 ? -5.085 -3.797 -23.339 1.00 95.56 72 LEU A N 1
ATOM 540 C CA . LEU A 1 72 ? -4.890 -3.335 -21.969 1.00 95.56 72 LEU A CA 1
ATOM 541 C C . LEU A 1 72 ? -3.698 -2.376 -21.871 1.00 95.56 72 LEU A C 1
ATOM 543 O O . LEU A 1 72 ? -3.835 -1.293 -21.323 1.00 95.56 72 LEU A O 1
ATOM 547 N N . ALA A 1 73 ? -2.571 -2.695 -22.517 1.00 96.75 73 ALA A N 1
ATOM 548 C CA . ALA A 1 73 ? -1.401 -1.818 -22.522 1.00 96.75 73 ALA A CA 1
ATOM 549 C C . ALA A 1 73 ? -1.726 -0.437 -23.111 1.00 96.75 73 ALA A C 1
ATOM 551 O O . ALA A 1 73 ? -1.366 0.591 -22.546 1.00 96.75 73 ALA A O 1
ATOM 552 N N . ARG A 1 74 ? -2.458 -0.382 -24.232 1.00 94.69 74 ARG A N 1
ATOM 553 C CA . ARG A 1 74 ? -2.818 0.899 -24.864 1.00 94.69 74 ARG A CA 1
ATOM 554 C C . ARG A 1 74 ? -3.910 1.652 -24.101 1.00 94.69 74 ARG A C 1
ATOM 556 O O . ARG A 1 74 ? -3.890 2.879 -24.130 1.00 94.69 74 ARG A O 1
ATOM 563 N N . GLU A 1 75 ? -4.836 0.954 -23.449 1.00 93.44 75 GLU A N 1
ATOM 564 C CA . GLU A 1 75 ? -5.846 1.554 -22.564 1.00 93.44 75 GLU A CA 1
ATOM 565 C C . GLU A 1 75 ? -5.196 2.191 -21.330 1.00 93.44 75 GLU A C 1
ATOM 567 O O . GLU A 1 75 ? -5.543 3.320 -20.990 1.00 93.44 75 GLU A O 1
ATOM 572 N N . SER A 1 76 ? -4.171 1.549 -20.762 1.00 93.31 76 SER A N 1
ATOM 573 C CA . SER A 1 76 ? -3.348 2.091 -19.669 1.00 93.31 76 SER A CA 1
ATOM 574 C C . SER A 1 76 ? -2.336 3.157 -20.116 1.00 93.31 76 SER A C 1
ATOM 576 O O . SER A 1 76 ? -1.549 3.639 -19.309 1.00 93.31 76 SER A O 1
ATOM 578 N N . GLY A 1 77 ? -2.320 3.538 -21.400 1.00 93.88 77 GLY A N 1
ATOM 579 C CA . GLY A 1 77 ? -1.413 4.563 -21.932 1.00 93.88 77 GLY A CA 1
ATOM 580 C C . GLY A 1 77 ? 0.035 4.108 -22.148 1.00 93.88 77 GLY A C 1
ATOM 581 O O . GLY A 1 77 ? 0.888 4.933 -22.471 1.00 93.88 77 GLY A O 1
ATOM 582 N N . LEU A 1 78 ? 0.320 2.810 -22.035 1.00 96.62 78 LEU A N 1
ATOM 583 C CA . LEU A 1 78 ? 1.661 2.250 -22.174 1.00 96.62 78 LEU A CA 1
ATOM 584 C C . LEU A 1 78 ? 2.070 2.173 -23.650 1.00 96.62 78 LEU A C 1
ATOM 586 O O . LEU A 1 78 ? 1.305 1.724 -24.514 1.00 96.62 78 LEU A O 1
ATOM 590 N N . GLY A 1 79 ? 3.291 2.625 -23.944 1.00 95.75 79 GLY A N 1
ATOM 591 C CA . GLY A 1 79 ? 3.972 2.535 -25.238 1.00 95.75 79 GLY A CA 1
ATOM 592 C C . GLY A 1 79 ? 5.159 1.560 -25.195 1.00 95.75 79 GLY A C 1
ATOM 593 O O . GLY A 1 79 ? 5.608 1.222 -24.109 1.00 95.75 79 GLY A O 1
ATOM 594 N N . PRO A 1 80 ? 5.771 1.189 -26.338 1.00 95.19 80 PRO A N 1
ATOM 595 C CA . PRO A 1 80 ? 6.957 0.315 -26.350 1.00 95.19 80 PRO A CA 1
ATOM 596 C C . PRO A 1 80 ? 8.223 0.894 -25.690 1.00 95.19 80 PRO A C 1
ATOM 598 O O . PRO A 1 80 ? 9.267 0.251 -25.697 1.00 95.19 80 PRO A O 1
ATOM 601 N N . GLY A 1 81 ? 8.177 2.151 -25.241 1.00 94.88 81 GLY A N 1
ATOM 602 C CA . GLY A 1 81 ? 9.252 2.805 -24.491 1.00 94.88 81 GLY A CA 1
ATOM 603 C C . GLY A 1 81 ? 8.916 3.001 -23.013 1.00 94.88 81 GLY A C 1
ATOM 604 O O . GLY A 1 81 ? 9.638 3.725 -22.342 1.00 94.88 81 GLY A O 1
ATOM 605 N N . THR A 1 82 ? 7.815 2.418 -22.535 1.00 96.62 82 THR A N 1
ATOM 606 C CA . THR A 1 82 ? 7.297 2.587 -21.175 1.00 96.62 82 THR A CA 1
ATOM 607 C C . THR A 1 82 ? 7.255 1.222 -20.502 1.00 96.62 82 THR A C 1
ATOM 609 O O . THR A 1 82 ? 6.521 0.345 -20.959 1.00 96.62 82 THR A O 1
ATOM 612 N N . LEU A 1 83 ? 8.042 1.048 -19.439 1.00 98.06 83 LEU A N 1
ATOM 613 C CA . LEU A 1 83 ? 8.160 -0.220 -18.709 1.00 98.06 83 LEU A CA 1
ATOM 614 C C . LEU A 1 83 ? 7.023 -0.394 -17.701 1.00 98.06 83 LEU A C 1
ATOM 616 O O . LEU A 1 83 ? 6.417 -1.457 -17.626 1.00 98.06 83 LEU A O 1
ATOM 620 N N . GLY A 1 84 ? 6.696 0.672 -16.983 1.00 97.81 84 GLY A N 1
ATOM 621 C CA . GLY A 1 84 ? 5.580 0.748 -16.057 1.00 97.81 84 GLY A CA 1
ATOM 622 C C . GLY A 1 84 ? 4.984 2.148 -16.064 1.00 97.81 84 GLY A C 1
ATOM 623 O O . GLY A 1 84 ? 5.510 3.060 -16.711 1.00 97.81 84 GLY A O 1
ATOM 624 N N . ILE A 1 85 ? 3.836 2.289 -15.415 1.00 97.44 85 ILE A N 1
ATOM 625 C CA . ILE A 1 85 ? 3.280 3.590 -15.069 1.00 97.44 85 ILE A CA 1
ATOM 626 C C . ILE A 1 85 ? 2.492 3.485 -13.773 1.00 97.44 85 ILE A C 1
ATOM 628 O O . ILE A 1 85 ? 1.762 2.516 -13.553 1.00 97.44 85 ILE A O 1
ATOM 632 N N . THR A 1 86 ? 2.563 4.542 -12.976 1.00 97.31 86 THR A N 1
ATOM 633 C CA . THR A 1 86 ? 1.692 4.748 -11.829 1.00 97.31 86 THR A CA 1
ATOM 634 C C . THR A 1 86 ? 0.709 5.867 -12.115 1.00 97.31 86 THR A C 1
ATOM 636 O O . THR A 1 86 ? 1.078 6.982 -12.484 1.00 97.31 86 THR A O 1
ATOM 639 N N . LEU A 1 87 ? -0.572 5.574 -11.940 1.00 93.88 87 LEU A N 1
ATOM 640 C CA . LEU A 1 87 ? -1.675 6.483 -12.212 1.00 93.88 87 LEU A CA 1
ATOM 641 C C . LEU A 1 87 ? -2.424 6.723 -10.909 1.00 93.88 87 LEU A C 1
ATOM 643 O O . LEU A 1 87 ? -2.855 5.776 -10.269 1.00 93.88 87 LEU A O 1
ATOM 647 N N . ALA A 1 88 ? -2.596 7.982 -10.513 1.00 89.12 88 ALA A N 1
ATOM 648 C CA . ALA A 1 88 ? -3.276 8.341 -9.271 1.00 89.12 88 ALA A CA 1
ATOM 649 C C . ALA A 1 88 ? -4.358 9.399 -9.507 1.00 89.12 88 ALA A C 1
ATOM 651 O O . ALA A 1 88 ? -4.187 10.299 -10.333 1.00 89.12 88 ALA A O 1
ATOM 652 N N . ASP A 1 89 ? -5.457 9.327 -8.747 1.00 80.25 89 ASP A N 1
ATOM 653 C CA . ASP A 1 89 ? -6.456 10.402 -8.724 1.00 80.25 89 ASP A CA 1
ATOM 654 C C . ASP A 1 89 ? -5.846 11.626 -8.025 1.00 80.25 89 ASP A C 1
ATOM 656 O O . ASP A 1 89 ? -5.616 11.617 -6.812 1.00 80.25 89 ASP A O 1
ATOM 660 N N . VAL A 1 90 ? -5.549 12.678 -8.793 1.00 65.31 90 VAL A N 1
ATOM 661 C CA . VAL A 1 90 ? -5.123 13.977 -8.261 1.00 65.31 90 VAL A CA 1
ATOM 662 C C . VAL A 1 90 ? -6.298 14.947 -8.402 1.00 65.31 90 VAL A C 1
ATOM 664 O O . VAL A 1 90 ? -6.567 15.427 -9.510 1.00 65.31 90 VAL A O 1
ATOM 667 N N . PRO A 1 91 ? -7.012 15.279 -7.306 1.00 56.88 91 PRO A N 1
ATOM 668 C CA . PRO A 1 91 ? -8.108 16.231 -7.371 1.00 56.88 91 PRO A CA 1
ATOM 669 C C . PRO A 1 91 ? -7.631 17.586 -7.903 1.00 56.88 91 PRO A C 1
ATOM 671 O O . PRO A 1 91 ? -6.697 18.194 -7.379 1.00 56.88 91 PRO A O 1
ATOM 674 N N . ASN A 1 92 ? -8.317 18.100 -8.924 1.00 45.19 92 ASN A N 1
ATOM 675 C CA . ASN A 1 92 ? -8.128 19.466 -9.404 1.00 45.19 92 ASN A CA 1
ATOM 676 C C . ASN A 1 92 ? -8.658 20.460 -8.354 1.00 45.19 92 ASN A C 1
ATOM 678 O O . ASN A 1 92 ? -9.830 20.832 -8.382 1.00 45.19 92 ASN A O 1
ATOM 682 N N . GLY A 1 93 ? -7.807 20.907 -7.430 1.00 47.91 93 GLY A N 1
ATOM 683 C CA . GLY A 1 93 ? -8.179 21.906 -6.429 1.00 47.91 93 GLY A CA 1
ATOM 684 C C . GLY A 1 93 ? -6.969 22.599 -5.815 1.00 47.91 93 GLY A C 1
ATOM 685 O O . GLY A 1 93 ? -6.256 22.028 -5.000 1.00 47.91 93 GLY A O 1
ATOM 686 N N . SER A 1 94 ? -6.742 23.866 -6.164 1.00 46.00 94 SER A N 1
ATOM 687 C CA . SER A 1 94 ? -5.759 24.694 -5.464 1.00 46.00 94 SER A CA 1
ATOM 688 C C . SER A 1 94 ? -6.304 25.082 -4.083 1.00 46.00 94 SER A C 1
ATOM 690 O O . SER A 1 94 ? -7.223 25.899 -4.005 1.00 46.00 94 SER A O 1
ATOM 692 N N . GLY A 1 95 ? -5.724 24.541 -3.008 1.00 49.12 95 GLY A N 1
ATOM 693 C CA . GLY A 1 95 ? -5.938 25.021 -1.634 1.00 49.12 95 GLY A CA 1
ATOM 694 C C . GLY A 1 95 ? -6.702 24.094 -0.683 1.00 49.12 95 GLY A C 1
ATOM 695 O O . GLY A 1 95 ? -6.890 24.478 0.470 1.00 49.12 95 GLY A O 1
ATOM 696 N N . GLU A 1 96 ? -7.106 22.900 -1.117 1.00 52.25 96 GLU A N 1
ATOM 697 C CA . GLU A 1 96 ? -7.584 21.834 -0.223 1.00 52.25 96 GLU A CA 1
ATOM 698 C C . GLU A 1 96 ? -6.485 20.785 -0.017 1.00 52.25 96 GLU A C 1
ATOM 700 O O . GLU A 1 96 ? -5.589 20.639 -0.850 1.00 52.25 96 GLU A O 1
ATOM 705 N N . THR A 1 97 ? -6.529 20.068 1.109 1.00 57.75 97 THR A N 1
ATOM 706 C CA . THR A 1 97 ? -5.666 18.904 1.341 1.00 57.75 97 THR A CA 1
ATOM 707 C C . THR A 1 97 ? -5.874 17.905 0.205 1.00 57.75 97 THR A C 1
ATOM 709 O O . THR A 1 97 ? -6.957 17.333 0.072 1.00 57.75 97 THR A O 1
ATOM 712 N N . ILE A 1 98 ? -4.841 17.704 -0.617 1.00 59.41 98 ILE A N 1
ATOM 713 C CA . ILE A 1 98 ? -4.869 16.737 -1.715 1.00 59.41 98 ILE A CA 1
ATOM 714 C C . ILE A 1 98 ? -5.057 15.354 -1.092 1.00 59.41 98 ILE A C 1
ATOM 716 O O . ILE A 1 98 ? -4.189 14.858 -0.380 1.00 59.41 98 ILE A O 1
ATOM 720 N N . THR A 1 99 ? -6.220 14.755 -1.333 1.00 65.44 99 THR A N 1
ATOM 721 C CA . THR A 1 99 ? -6.531 13.394 -0.895 1.00 65.44 99 THR A CA 1
ATOM 722 C C . THR A 1 99 ? -6.595 12.521 -2.138 1.00 65.44 99 THR A C 1
ATOM 724 O O . THR A 1 99 ? -7.490 12.705 -2.960 1.00 65.44 99 THR A O 1
ATOM 727 N N . ARG A 1 100 ? -5.640 11.597 -2.289 1.00 74.38 100 ARG A N 1
ATOM 728 C CA . ARG A 1 100 ? -5.669 10.581 -3.351 1.00 74.38 100 ARG A CA 1
ATOM 729 C C . ARG A 1 100 ? -6.662 9.490 -2.956 1.00 74.38 100 ARG A C 1
ATOM 731 O O . ARG A 1 100 ? -6.614 9.004 -1.825 1.00 74.38 100 ARG A O 1
ATOM 738 N N . LYS A 1 101 ? -7.589 9.141 -3.850 1.00 76.81 101 LYS A N 1
ATOM 739 C CA . LYS A 1 101 ? -8.565 8.067 -3.592 1.00 76.81 101 LYS A CA 1
ATOM 740 C C . LYS A 1 101 ? -7.967 6.689 -3.832 1.00 76.81 101 LYS A C 1
ATOM 742 O O . LYS A 1 101 ? -8.167 5.813 -2.996 1.00 76.81 101 LYS A O 1
ATOM 747 N N . SER A 1 102 ? -7.252 6.543 -4.940 1.00 85.88 102 SER A N 1
ATOM 748 C CA . SER A 1 102 ? -6.444 5.380 -5.270 1.00 85.88 102 SER A CA 1
ATOM 749 C C . SER A 1 102 ? -5.286 5.766 -6.190 1.00 85.88 102 SER A C 1
ATOM 751 O O . SER A 1 102 ? -5.247 6.870 -6.754 1.00 85.88 102 SER A O 1
ATOM 753 N N . ALA A 1 103 ? -4.325 4.857 -6.282 1.00 92.69 103 ALA A N 1
ATOM 754 C CA . ALA A 1 103 ? -3.225 4.868 -7.220 1.00 92.69 103 ALA A CA 1
ATOM 755 C C . ALA A 1 103 ? -2.984 3.437 -7.719 1.00 92.69 103 ALA A C 1
ATOM 757 O O . ALA A 1 103 ? -2.775 2.529 -6.916 1.00 92.69 103 ALA A O 1
ATOM 758 N N . ASP A 1 104 ? -3.011 3.255 -9.034 1.00 96.62 104 ASP A N 1
ATOM 759 C CA . ASP A 1 104 ? -2.779 1.973 -9.695 1.00 96.62 104 ASP A CA 1
ATOM 760 C C . ASP A 1 104 ? -1.392 1.960 -10.338 1.00 96.62 104 ASP A C 1
ATOM 762 O O . ASP A 1 104 ? -0.965 2.956 -10.925 1.00 96.62 104 ASP A O 1
ATOM 766 N N . ILE A 1 105 ? -0.709 0.820 -10.261 1.00 98.50 105 ILE A N 1
ATOM 767 C CA . ILE A 1 105 ? 0.575 0.556 -10.912 1.00 98.50 105 ILE A CA 1
ATOM 768 C C . ILE A 1 105 ? 0.344 -0.466 -12.025 1.00 98.50 105 ILE A C 1
ATOM 770 O O . ILE A 1 105 ? -0.172 -1.561 -11.785 1.00 98.50 105 ILE A O 1
ATOM 774 N N . VAL A 1 106 ? 0.746 -0.125 -13.247 1.00 98.50 106 VAL A N 1
ATOM 775 C CA . VAL A 1 106 ? 0.589 -0.993 -14.417 1.00 98.50 106 VAL A CA 1
ATOM 776 C C . VAL A 1 106 ? 1.939 -1.267 -15.057 1.00 98.50 106 VAL A C 1
ATOM 778 O O . VAL A 1 106 ? 2.565 -0.361 -15.603 1.00 98.50 106 VAL A O 1
ATOM 781 N N . PHE A 1 107 ? 2.354 -2.530 -15.064 1.00 98.75 107 PHE A N 1
ATOM 782 C CA . PHE A 1 107 ? 3.533 -2.988 -15.796 1.00 98.75 107 PHE A CA 1
ATOM 783 C C . PHE A 1 107 ? 3.182 -3.323 -17.247 1.00 98.75 107 PHE A C 1
ATOM 785 O O . PHE A 1 107 ? 2.120 -3.870 -17.551 1.00 98.75 107 PHE A O 1
ATOM 792 N N . ASN A 1 108 ? 4.080 -3.017 -18.179 1.00 98.50 108 ASN A N 1
ATOM 793 C CA . ASN A 1 108 ? 3.886 -3.289 -19.599 1.00 98.50 108 ASN A CA 1
ATOM 794 C C . ASN A 1 108 ? 4.363 -4.700 -19.978 1.00 98.50 108 ASN A C 1
ATOM 796 O O . ASN A 1 108 ? 5.461 -4.865 -20.503 1.00 98.50 108 ASN A O 1
ATOM 800 N N . GLY A 1 109 ? 3.530 -5.714 -19.734 1.00 98.19 109 GLY A N 1
ATOM 801 C CA . GLY A 1 109 ? 3.789 -7.098 -20.171 1.00 98.19 109 GLY A CA 1
ATOM 802 C C . GLY A 1 109 ? 3.700 -7.302 -21.691 1.00 98.19 109 GLY A C 1
ATOM 803 O O . GLY A 1 109 ? 4.377 -8.140 -22.271 1.00 98.19 109 GLY A O 1
ATOM 804 N N . TYR A 1 110 ? 2.929 -6.471 -22.401 1.00 98.31 110 TYR A N 1
ATOM 805 C CA . TYR A 1 110 ? 2.744 -6.641 -23.846 1.00 98.31 110 TYR A CA 1
ATOM 806 C C . TYR A 1 110 ? 3.978 -6.283 -24.700 1.00 98.31 110 TYR A C 1
ATOM 808 O O . TYR A 1 110 ? 4.240 -6.952 -25.705 1.00 98.31 110 TYR A O 1
ATOM 816 N N . ASP A 1 111 ? 4.678 -5.184 -24.393 1.00 98.19 111 ASP A N 1
ATOM 817 C CA . ASP A 1 111 ? 5.824 -4.717 -25.194 1.00 98.19 111 ASP A CA 1
ATOM 818 C C . ASP A 1 111 ? 7.196 -5.132 -24.595 1.00 98.19 111 ASP A C 1
ATOM 820 O O . ASP A 1 111 ? 8.208 -4.994 -25.290 1.00 98.19 111 ASP A O 1
ATOM 824 N N . HIS A 1 112 ? 7.254 -5.652 -23.358 1.00 98.00 112 HIS A N 1
ATOM 825 C CA . HIS A 1 112 ? 8.501 -5.978 -22.646 1.00 98.00 112 HIS A CA 1
ATOM 826 C C . HIS A 1 112 ? 8.485 -7.378 -22.037 1.00 98.00 112 HIS A C 1
ATOM 828 O O . HIS A 1 112 ? 7.438 -7.852 -21.625 1.00 98.00 112 HIS A O 1
ATOM 834 N N . VAL A 1 113 ? 9.671 -7.993 -21.968 1.00 97.94 113 VAL A N 1
ATOM 835 C CA . VAL A 1 113 ? 9.886 -9.273 -21.285 1.00 97.94 113 VAL A CA 1
ATOM 836 C C . VAL A 1 113 ? 10.406 -9.008 -19.875 1.00 97.94 113 VAL A C 1
ATOM 838 O O . VAL A 1 113 ? 11.336 -8.204 -19.703 1.00 97.94 113 VAL A O 1
ATOM 841 N N . TRP A 1 114 ? 9.822 -9.687 -18.892 1.00 98.25 114 TRP A N 1
ATOM 842 C CA . TRP A 1 114 ? 10.124 -9.522 -17.471 1.00 98.25 114 TRP A CA 1
ATOM 843 C C . TRP A 1 114 ? 10.980 -10.652 -16.903 1.00 98.25 114 TRP A C 1
ATOM 845 O O . TRP A 1 114 ? 10.988 -11.785 -17.383 1.00 98.25 114 TRP A O 1
ATOM 855 N N . SER A 1 115 ? 11.739 -10.333 -15.858 1.00 97.44 115 SER A N 1
ATOM 856 C CA . SER A 1 115 ? 12.484 -11.308 -15.064 1.00 97.44 115 SER A CA 1
ATOM 857 C C . SER A 1 115 ? 12.664 -10.827 -13.626 1.00 97.44 115 SER A C 1
ATOM 859 O O . SER A 1 115 ? 12.525 -9.640 -13.341 1.00 97.44 115 SER A O 1
ATOM 861 N N . VAL A 1 116 ? 13.025 -11.745 -12.730 1.00 95.62 116 VAL A N 1
ATOM 862 C CA . VAL A 1 116 ? 13.501 -11.438 -11.374 1.00 95.62 116 VAL A CA 1
ATOM 863 C C . VAL A 1 116 ? 14.959 -11.885 -11.295 1.00 95.62 116 VAL A C 1
ATOM 865 O O . VAL A 1 116 ? 15.248 -13.078 -11.406 1.00 95.62 116 VAL A O 1
ATOM 868 N N . GLY A 1 117 ? 15.897 -10.940 -11.180 1.00 83.00 117 GLY A N 1
ATOM 869 C CA . GLY A 1 117 ? 17.335 -11.254 -11.122 1.00 83.00 117 GLY A CA 1
ATOM 870 C C . GLY A 1 117 ? 17.930 -11.822 -12.426 1.00 83.00 117 GLY A C 1
ATOM 871 O O . GLY A 1 117 ? 18.847 -12.651 -12.404 1.00 83.00 117 GLY A O 1
ATOM 872 N N . GLY A 1 118 ? 17.349 -11.449 -13.573 1.00 81.06 118 GLY A N 1
ATOM 873 C CA . GLY A 1 118 ? 17.694 -11.943 -14.910 1.00 81.06 118 GLY A CA 1
ATOM 874 C C . GLY A 1 118 ? 18.361 -10.895 -15.812 1.00 81.06 118 GLY A C 1
ATOM 875 O O . GLY A 1 118 ? 18.801 -9.840 -15.371 1.00 81.06 118 GLY A O 1
ATOM 876 N N . SER A 1 119 ? 18.474 -11.206 -17.110 1.00 84.81 119 SER A N 1
ATOM 877 C CA . SER A 1 119 ? 18.995 -10.269 -18.124 1.00 84.81 119 SER A CA 1
ATOM 878 C C . SER A 1 119 ? 17.922 -9.436 -18.824 1.00 84.81 119 SER A C 1
ATOM 880 O O . SER A 1 119 ? 18.271 -8.567 -19.623 1.00 84.81 119 SER A O 1
ATOM 882 N N . GLU A 1 120 ? 16.651 -9.757 -18.588 1.00 94.94 120 GLU A N 1
ATOM 883 C CA . GLU A 1 120 ? 15.506 -9.031 -19.137 1.00 94.94 120 GLU A CA 1
ATOM 884 C C . GLU A 1 120 ? 15.136 -7.865 -18.205 1.00 94.94 120 GLU A C 1
ATOM 886 O O . GLU A 1 120 ? 15.943 -7.454 -17.368 1.00 94.94 120 GLU A O 1
ATOM 891 N N . THR A 1 121 ? 13.942 -7.289 -18.355 1.00 97.12 121 THR A N 1
ATOM 892 C CA . THR A 1 121 ? 13.513 -6.174 -17.499 1.00 97.12 121 THR A CA 1
ATOM 893 C C . THR A 1 121 ? 13.279 -6.685 -16.083 1.00 97.12 121 THR A C 1
ATOM 895 O O . THR A 1 121 ? 12.457 -7.576 -15.876 1.00 97.12 121 THR A O 1
ATOM 898 N N . ASP A 1 122 ? 14.015 -6.151 -15.113 1.00 97.81 122 ASP A N 1
ATOM 899 C CA . ASP A 1 122 ? 13.902 -6.592 -13.725 1.00 97.81 122 ASP A CA 1
ATOM 900 C C . ASP A 1 122 ? 12.642 -6.016 -13.062 1.00 97.81 122 ASP A C 1
ATOM 902 O O . ASP A 1 122 ? 12.480 -4.796 -12.977 1.00 97.81 122 ASP A O 1
ATOM 906 N N . VAL A 1 123 ? 11.754 -6.898 -12.593 1.00 98.50 123 VAL A N 1
ATOM 907 C CA . VAL A 1 123 ? 10.466 -6.519 -11.984 1.00 98.50 123 VAL A CA 1
ATOM 908 C C . VAL A 1 123 ? 10.670 -5.621 -10.771 1.00 98.50 123 VAL A C 1
ATOM 910 O O . VAL A 1 123 ? 10.030 -4.579 -10.674 1.00 98.50 123 VAL A O 1
ATOM 913 N N . GLU A 1 124 ? 11.564 -6.001 -9.857 1.00 98.19 124 GLU A N 1
ATOM 914 C CA . GLU A 1 124 ? 11.758 -5.278 -8.597 1.00 98.19 124 GLU A CA 1
ATOM 915 C C . GLU A 1 124 ? 12.296 -3.866 -8.841 1.00 98.19 124 GLU A C 1
ATOM 917 O O . GLU A 1 124 ? 11.803 -2.914 -8.245 1.00 98.19 124 GLU A O 1
ATOM 922 N N . SER A 1 125 ? 13.225 -3.701 -9.785 1.00 97.38 125 SER A N 1
ATOM 923 C CA . SER A 1 125 ? 13.761 -2.385 -10.156 1.00 97.38 125 SER A CA 1
ATOM 924 C C . SER A 1 125 ? 12.677 -1.428 -10.647 1.00 97.38 125 SER A C 1
ATOM 926 O O . SER A 1 125 ? 12.635 -0.269 -10.235 1.00 97.38 125 SER A O 1
ATOM 928 N N . ILE A 1 126 ? 11.779 -1.904 -11.517 1.00 98.31 126 ILE A N 1
ATOM 929 C CA . ILE A 1 126 ? 10.678 -1.066 -12.008 1.00 98.31 126 ILE A CA 1
ATOM 930 C C . ILE A 1 126 ? 9.626 -0.875 -10.916 1.00 98.31 126 ILE A C 1
ATOM 932 O O . ILE A 1 126 ? 9.110 0.223 -10.753 1.00 98.31 126 ILE A O 1
ATOM 936 N N . ALA A 1 127 ? 9.348 -1.892 -10.102 1.00 98.62 127 ALA A N 1
ATOM 937 C CA . ALA A 1 127 ? 8.415 -1.768 -8.990 1.00 98.62 127 ALA A CA 1
ATOM 938 C C . ALA A 1 127 ? 8.873 -0.722 -7.962 1.00 98.62 127 ALA A C 1
ATOM 940 O O . ALA A 1 127 ? 8.053 0.075 -7.516 1.00 98.62 127 ALA A O 1
ATOM 941 N N . VAL A 1 128 ? 10.162 -0.662 -7.608 1.00 98.38 128 VAL A N 1
ATOM 942 C CA . VAL A 1 128 ? 10.681 0.365 -6.685 1.00 98.38 128 VAL A CA 1
ATOM 943 C C . VAL A 1 128 ? 10.455 1.766 -7.256 1.00 98.38 128 VAL A C 1
ATOM 945 O O . VAL A 1 128 ? 10.002 2.644 -6.519 1.00 98.38 128 VAL A O 1
ATOM 948 N N . HIS A 1 129 ? 10.691 1.960 -8.556 1.00 98.31 129 HIS A N 1
ATOM 949 C CA . HIS A 1 129 ? 10.416 3.217 -9.256 1.00 98.31 129 HIS A CA 1
ATOM 950 C C . HIS A 1 129 ? 8.927 3.596 -9.202 1.00 98.31 129 HIS A C 1
ATOM 952 O O . HIS A 1 129 ? 8.571 4.678 -8.734 1.00 98.31 129 HIS A O 1
ATOM 958 N N . GLU A 1 130 ? 8.043 2.683 -9.606 1.00 98.56 130 GLU A N 1
ATOM 959 C CA . GLU A 1 130 ? 6.599 2.935 -9.645 1.00 98.56 130 GLU A CA 1
ATOM 960 C C . GLU A 1 130 ? 6.003 3.157 -8.247 1.00 98.56 130 GLU A C 1
ATOM 962 O O . GLU A 1 130 ? 5.167 4.041 -8.046 1.00 98.56 130 GLU A O 1
ATOM 967 N N . VAL A 1 131 ? 6.487 2.445 -7.225 1.00 98.50 131 VAL A N 1
ATOM 968 C CA . VAL A 1 131 ? 6.080 2.722 -5.840 1.00 98.50 131 VAL A CA 1
ATOM 969 C C . VAL A 1 131 ? 6.515 4.132 -5.410 1.00 98.50 131 VAL A C 1
ATOM 971 O O . VAL A 1 131 ? 5.795 4.789 -4.662 1.00 98.50 131 VAL A O 1
ATOM 974 N N . GLY A 1 132 ? 7.617 4.671 -5.934 1.00 97.56 132 GLY A N 1
ATOM 975 C CA . GLY A 1 132 ? 7.993 6.073 -5.727 1.00 97.56 132 GLY A CA 1
ATOM 976 C C . GLY A 1 132 ? 6.925 7.062 -6.227 1.00 97.56 132 GLY A C 1
ATOM 977 O O . GLY A 1 132 ? 6.518 7.984 -5.510 1.00 97.56 132 GLY A O 1
ATOM 978 N N . HIS A 1 133 ? 6.381 6.830 -7.422 1.00 96.88 133 HIS A N 1
ATOM 979 C CA . HIS A 1 133 ? 5.251 7.610 -7.939 1.00 96.88 133 HIS A CA 1
ATOM 980 C C . HIS A 1 133 ? 3.962 7.387 -7.139 1.00 96.88 133 HIS A C 1
ATOM 982 O O . HIS A 1 133 ? 3.210 8.336 -6.863 1.00 96.88 133 HIS A O 1
ATOM 988 N N . PHE A 1 134 ? 3.730 6.152 -6.692 1.00 95.56 134 PHE A N 1
ATOM 989 C CA . PHE A 1 134 ? 2.598 5.786 -5.840 1.00 95.56 134 PHE A CA 1
ATOM 990 C C . PHE A 1 134 ? 2.586 6.610 -4.550 1.00 95.56 134 PHE A C 1
ATOM 992 O O . PHE A 1 134 ? 1.556 7.191 -4.185 1.00 95.56 134 PHE A O 1
ATOM 999 N N . VAL A 1 135 ? 3.749 6.755 -3.907 1.00 92.94 135 VAL A N 1
ATOM 1000 C CA . VAL A 1 135 ? 3.915 7.587 -2.704 1.00 92.94 135 VAL A CA 1
ATOM 1001 C C . VAL A 1 135 ? 3.953 9.083 -3.003 1.00 92.94 135 VAL A C 1
ATOM 1003 O O . VAL A 1 135 ? 3.908 9.893 -2.080 1.00 92.94 135 VAL A O 1
ATOM 1006 N N . GLY A 1 136 ? 3.940 9.472 -4.275 1.00 91.94 136 GLY A N 1
ATOM 1007 C CA . GLY A 1 136 ? 3.714 10.845 -4.710 1.00 91.94 136 GLY A CA 1
ATOM 1008 C C . GLY A 1 136 ? 4.960 11.650 -5.010 1.00 91.94 136 GLY A C 1
ATOM 1009 O O . GLY A 1 136 ? 4.873 12.877 -5.010 1.00 91.94 136 GLY A O 1
ATOM 1010 N N . PHE A 1 137 ? 6.075 10.985 -5.292 1.00 93.81 137 PHE A N 1
ATOM 1011 C CA . PHE A 1 137 ? 7.232 11.646 -5.871 1.00 93.81 137 PHE A CA 1
ATOM 1012 C C . PHE A 1 137 ? 7.157 11.678 -7.395 1.00 93.81 137 PHE A C 1
ATOM 1014 O O . PHE A 1 137 ? 6.618 10.774 -8.032 1.00 93.81 137 PHE A O 1
ATOM 1021 N N . ASP A 1 138 ? 7.716 12.738 -7.962 1.00 93.81 138 ASP A N 1
ATOM 1022 C CA . ASP A 1 138 ? 7.979 12.858 -9.391 1.00 93.81 138 ASP A CA 1
ATOM 1023 C C . ASP A 1 138 ? 9.435 12.467 -9.674 1.00 93.81 138 ASP A C 1
ATOM 1025 O O . ASP A 1 138 ? 10.230 12.257 -8.755 1.00 93.81 138 ASP A O 1
ATOM 1029 N N . HIS A 1 139 ? 9.800 12.393 -10.952 1.00 96.12 139 HIS A N 1
ATOM 1030 C CA . HIS A 1 139 ? 11.191 12.196 -11.333 1.00 96.12 139 HIS A CA 1
ATOM 1031 C C . HIS A 1 139 ? 12.097 13.316 -10.775 1.00 96.12 139 HIS A C 1
ATOM 1033 O O . HIS A 1 139 ? 11.689 14.483 -10.725 1.00 96.12 139 HIS A O 1
ATOM 1039 N N . PRO A 1 140 ? 13.354 13.005 -10.409 1.00 94.69 140 PRO A N 1
ATOM 1040 C CA . PRO A 1 140 ? 14.283 13.935 -9.771 1.00 94.69 140 PRO A CA 1
ATOM 1041 C C . PRO A 1 140 ? 14.974 14.827 -10.816 1.00 94.69 140 PRO A C 1
ATOM 1043 O O . PRO A 1 140 ? 16.201 14.832 -10.951 1.00 94.69 140 PRO A O 1
ATOM 1046 N N . CYS A 1 141 ? 14.175 15.544 -11.604 1.00 93.31 141 CYS A N 1
ATOM 1047 C CA . CYS A 1 141 ? 14.604 16.387 -12.717 1.00 93.31 141 CYS A CA 1
ATOM 1048 C C . CYS A 1 141 ? 14.203 17.841 -12.453 1.00 93.31 141 CYS A C 1
ATOM 1050 O O . CYS A 1 141 ? 13.217 18.118 -11.768 1.00 93.31 141 CYS A O 1
ATOM 1052 N N . VAL A 1 142 ? 14.952 18.793 -13.006 1.00 86.62 142 VAL A N 1
ATOM 1053 C CA . VAL A 1 142 ? 14.604 20.221 -12.902 1.00 86.62 142 VAL A CA 1
ATOM 1054 C C . VAL A 1 142 ? 13.923 20.703 -14.178 1.00 86.62 142 VAL A C 1
ATOM 1056 O O . VAL A 1 142 ? 13.112 21.633 -14.131 1.00 86.62 142 VAL A O 1
ATOM 1059 N N . ASP A 1 143 ? 14.242 20.093 -15.320 1.00 88.88 143 ASP A N 1
ATOM 1060 C CA . ASP A 1 143 ? 13.624 20.412 -16.601 1.00 88.88 143 ASP A CA 1
ATOM 1061 C C . ASP A 1 143 ? 12.464 19.465 -16.964 1.00 88.88 143 ASP A C 1
ATOM 1063 O O . ASP A 1 143 ? 12.503 18.268 -16.703 1.00 88.88 143 ASP A O 1
ATOM 1067 N N . GLU A 1 144 ? 11.421 20.009 -17.606 1.00 80.88 144 GLU A N 1
ATOM 1068 C CA . GLU A 1 144 ? 10.234 19.242 -18.038 1.00 80.88 144 GLU A CA 1
ATOM 1069 C C . GLU A 1 144 ? 10.537 18.198 -19.125 1.00 80.88 144 GLU A C 1
ATOM 1071 O O . GLU A 1 144 ? 9.700 17.346 -19.414 1.00 80.88 144 GLU A O 1
ATOM 1076 N N . ALA A 1 145 ? 11.686 18.304 -19.797 1.00 86.00 145 ALA A N 1
ATOM 1077 C CA . ALA A 1 145 ? 12.115 17.324 -20.786 1.00 86.00 145 ALA A CA 1
ATOM 1078 C C . ALA A 1 145 ? 12.901 16.169 -20.144 1.00 86.00 145 ALA A C 1
ATOM 1080 O O . ALA A 1 145 ? 13.334 15.274 -20.873 1.00 86.00 145 ALA A O 1
ATOM 1081 N N . GLU A 1 146 ? 13.078 16.205 -18.819 1.00 89.19 146 GLU A N 1
ATOM 1082 C CA . GLU A 1 146 ? 13.750 15.197 -18.010 1.00 89.19 146 GLU A CA 1
ATOM 1083 C C . GLU A 1 146 ? 15.171 14.908 -18.504 1.00 89.19 146 GLU A C 1
ATOM 1085 O O . GLU A 1 146 ? 15.650 13.776 -18.507 1.00 89.19 146 GLU A O 1
ATOM 1090 N N . THR A 1 147 ? 15.872 15.942 -18.978 1.00 87.06 147 THR A N 1
ATOM 1091 C CA . THR A 1 147 ? 17.227 15.768 -19.525 1.00 87.06 147 THR A CA 1
ATOM 1092 C C . THR A 1 147 ? 18.333 15.913 -18.487 1.00 87.06 147 THR A C 1
ATOM 1094 O O . THR A 1 147 ? 19.484 15.571 -18.776 1.00 87.06 147 THR A O 1
ATOM 1097 N N . ASP A 1 148 ? 17.999 16.395 -17.291 1.00 90.44 148 ASP A N 1
ATOM 1098 C CA . ASP A 1 148 ? 18.932 16.710 -16.210 1.00 90.44 148 ASP A CA 1
ATOM 1099 C C . ASP A 1 148 ? 18.681 15.937 -14.905 1.00 90.44 148 ASP A C 1
ATOM 1101 O O . ASP A 1 148 ? 19.135 16.353 -13.839 1.00 90.44 148 ASP A O 1
ATOM 1105 N N . CYS A 1 149 ? 17.999 14.796 -15.000 1.00 93.44 149 CYS A N 1
ATOM 1106 C CA . CYS A 1 149 ? 17.627 13.984 -13.847 1.00 93.44 149 CYS A CA 1
ATOM 1107 C C . CYS A 1 149 ? 18.824 13.353 -13.129 1.00 93.44 149 CYS A C 1
ATOM 1109 O O . CYS A 1 149 ? 19.849 13.024 -13.743 1.00 93.44 149 CYS A O 1
ATOM 1111 N N . LEU A 1 150 ? 18.647 13.099 -11.831 1.00 94.56 150 LEU A N 1
ATOM 1112 C CA . LEU A 1 150 ? 19.557 12.253 -11.060 1.00 94.56 150 LEU A CA 1
ATOM 1113 C C . LEU A 1 150 ? 19.641 10.834 -11.641 1.00 94.56 150 LEU A C 1
ATOM 1115 O O . LEU A 1 150 ? 18.713 10.330 -12.284 1.00 94.56 150 LEU A O 1
ATOM 1119 N N . SER A 1 151 ? 20.785 10.184 -11.423 1.00 92.25 151 SER A N 1
ATOM 1120 C CA . SER A 1 151 ? 20.997 8.809 -11.875 1.00 92.25 151 SER A CA 1
ATOM 1121 C C . SER A 1 151 ? 20.267 7.794 -10.993 1.00 92.25 151 SER A C 1
ATOM 1123 O O . SER A 1 151 ? 19.956 8.072 -9.839 1.00 92.25 151 SER A O 1
ATOM 1125 N N . ILE A 1 152 ? 20.090 6.572 -11.503 1.00 88.38 152 ILE A N 1
ATOM 1126 C CA . ILE A 1 152 ? 19.447 5.461 -10.779 1.00 88.38 152 ILE A CA 1
ATOM 1127 C C . ILE A 1 152 ? 20.143 5.070 -9.457 1.00 88.38 152 ILE A C 1
ATOM 1129 O O . ILE A 1 152 ? 19.565 4.390 -8.623 1.00 88.38 152 ILE A O 1
ATOM 1133 N N . HIS A 1 153 ? 21.395 5.492 -9.246 1.00 88.94 153 HIS A N 1
ATOM 1134 C CA . HIS A 1 153 ? 22.114 5.278 -7.983 1.00 88.94 153 HIS A CA 1
ATOM 1135 C C . HIS A 1 153 ? 21.876 6.387 -6.949 1.00 88.94 153 HIS A C 1
ATOM 1137 O O . HIS A 1 153 ? 22.238 6.237 -5.784 1.00 88.94 153 HIS A O 1
ATOM 1143 N N . GLU A 1 154 ? 21.351 7.525 -7.389 1.00 94.12 154 GLU A N 1
ATOM 1144 C CA . GLU A 1 154 ? 21.037 8.681 -6.549 1.00 94.12 154 GLU A CA 1
ATOM 1145 C C . GLU A 1 154 ? 19.544 8.738 -6.219 1.00 94.12 154 GLU A C 1
ATOM 1147 O O . GLU A 1 154 ? 19.186 9.239 -5.152 1.00 94.12 154 GLU A O 1
ATOM 1152 N N . SER A 1 155 ? 18.706 8.200 -7.109 1.00 96.62 155 SER A N 1
ATOM 1153 C CA . SER A 1 155 ? 17.266 8.064 -6.932 1.00 96.62 155 SER A CA 1
ATOM 1154 C C . SER A 1 155 ? 16.709 6.910 -7.772 1.00 96.62 155 SER A C 1
ATOM 1156 O O . SER A 1 155 ? 16.983 6.816 -8.973 1.00 96.62 155 SER A O 1
ATOM 1158 N N . ALA A 1 156 ? 15.872 6.072 -7.166 1.00 96.88 156 ALA A N 1
ATOM 1159 C CA . ALA A 1 156 ? 15.109 5.034 -7.850 1.00 96.88 156 ALA A CA 1
ATOM 1160 C C . ALA A 1 156 ? 14.069 5.616 -8.826 1.00 96.88 156 ALA A C 1
ATOM 1162 O O . ALA A 1 156 ? 13.652 4.942 -9.765 1.00 96.88 156 ALA A O 1
ATOM 1163 N N . LEU A 1 157 ? 13.709 6.892 -8.669 1.00 97.06 157 LEU A N 1
ATOM 1164 C CA . LEU A 1 157 ? 12.818 7.639 -9.560 1.00 97.06 157 LEU A CA 1
ATOM 1165 C C . LEU A 1 157 ? 13.522 8.172 -10.814 1.00 97.06 157 LEU A C 1
ATOM 1167 O O . LEU A 1 157 ? 12.962 8.984 -11.543 1.00 97.06 157 LEU A O 1
ATOM 1171 N N . SER A 1 158 ? 14.756 7.755 -11.102 1.00 96.00 158 SER A N 1
ATOM 1172 C CA . SER A 1 158 ? 15.388 8.106 -12.375 1.00 96.00 158 SER A CA 1
ATOM 1173 C C . SER A 1 158 ? 14.541 7.577 -13.551 1.00 96.00 158 SER A C 1
ATOM 1175 O O . SER A 1 158 ? 14.294 6.371 -13.608 1.00 96.00 158 SER A O 1
ATOM 1177 N N . PRO A 1 159 ? 14.130 8.418 -14.524 1.00 94.06 159 PRO A N 1
ATOM 1178 C CA . PRO A 1 159 ? 13.221 8.012 -15.609 1.00 94.06 159 PRO A CA 1
ATOM 1179 C C . PRO A 1 159 ? 13.857 7.063 -16.634 1.00 94.06 159 PRO A C 1
ATOM 1181 O O . PRO A 1 159 ? 13.196 6.569 -17.550 1.00 94.06 159 PRO A O 1
ATOM 1184 N N . PHE A 1 160 ? 15.167 6.828 -16.532 1.00 91.06 160 PHE A N 1
ATOM 1185 C CA . PHE A 1 160 ? 15.923 6.041 -17.495 1.00 91.06 160 PHE A CA 1
ATOM 1186 C C . PHE A 1 160 ? 16.414 4.735 -16.880 1.00 91.06 160 PHE A C 1
ATOM 1188 O O . PHE A 1 160 ? 17.453 4.681 -16.220 1.00 91.06 160 PHE A O 1
ATOM 1195 N N . TYR A 1 161 ? 15.722 3.645 -17.200 1.00 92.62 161 TYR A N 1
ATOM 1196 C CA . TYR A 1 161 ? 16.210 2.306 -16.907 1.00 92.62 161 TYR A CA 1
ATOM 1197 C C . TYR A 1 161 ? 17.306 1.901 -17.900 1.00 92.62 161 TYR A C 1
ATOM 1199 O O . TYR A 1 161 ? 17.114 1.894 -19.117 1.00 92.62 161 TYR A O 1
ATOM 1207 N N . THR A 1 162 ? 18.481 1.557 -17.374 1.00 90.50 162 THR A N 1
ATOM 1208 C CA . THR A 1 162 ? 19.661 1.194 -18.183 1.00 90.50 162 THR A CA 1
ATOM 1209 C C . THR A 1 162 ? 19.944 -0.310 -18.216 1.00 90.50 162 THR A C 1
ATOM 1211 O O . THR A 1 162 ? 20.919 -0.732 -18.843 1.00 90.50 162 THR A O 1
ATOM 1214 N N . GLY A 1 163 ? 19.064 -1.114 -17.609 1.00 90.69 163 GLY A N 1
ATOM 1215 C CA . GLY A 1 163 ? 19.235 -2.555 -17.430 1.00 90.69 163 GLY A CA 1
ATOM 1216 C C . GLY A 1 163 ? 20.018 -2.904 -16.163 1.00 90.69 163 GLY A C 1
ATOM 1217 O O . GLY A 1 163 ? 20.967 -2.208 -15.801 1.00 90.69 163 GLY A O 1
ATOM 1218 N N . GLY A 1 164 ? 19.638 -4.005 -15.513 1.00 91.00 164 GLY A N 1
ATOM 1219 C CA . GLY A 1 164 ? 20.232 -4.483 -14.262 1.00 91.00 164 GLY A CA 1
ATOM 1220 C C . GLY A 1 164 ? 19.264 -4.440 -13.080 1.00 91.00 164 GLY A C 1
ATOM 1221 O O . GLY A 1 164 ? 18.079 -4.162 -13.247 1.00 91.00 164 GLY A O 1
ATOM 1222 N N . GLU A 1 165 ? 19.795 -4.726 -11.896 1.00 94.44 165 GLU A N 1
ATOM 1223 C CA . GLU A 1 165 ? 19.051 -4.818 -10.638 1.00 94.44 165 GLU A CA 1
ATOM 1224 C C . GLU A 1 165 ? 19.321 -3.572 -9.782 1.00 94.44 165 GLU A C 1
ATOM 1226 O O . GLU A 1 165 ? 20.460 -3.324 -9.373 1.00 94.44 165 GLU A O 1
ATOM 1231 N N . PHE A 1 166 ? 18.281 -2.779 -9.534 1.00 93.81 166 PHE A N 1
ATOM 1232 C CA . PHE A 1 166 ? 18.305 -1.542 -8.755 1.00 93.81 166 PHE A CA 1
ATOM 1233 C C . PHE A 1 166 ? 17.153 -1.559 -7.747 1.00 93.81 166 PHE A C 1
ATOM 1235 O O . PHE A 1 166 ? 16.090 -0.995 -7.983 1.00 93.81 166 PHE A O 1
ATOM 1242 N N . HIS A 1 167 ? 17.356 -2.267 -6.637 1.00 94.81 167 HIS A N 1
ATOM 1243 C CA . HIS A 1 167 ? 16.314 -2.512 -5.626 1.00 94.81 167 HIS A CA 1
ATOM 1244 C C . HIS A 1 167 ? 16.380 -1.540 -4.438 1.00 94.81 167 HIS A C 1
ATOM 1246 O O . HIS A 1 167 ? 15.456 -1.470 -3.627 1.00 94.81 167 HIS A O 1
ATOM 1252 N N . ASP A 1 168 ? 17.483 -0.796 -4.339 1.00 93.94 168 ASP A N 1
ATOM 1253 C CA . ASP A 1 168 ? 17.764 0.123 -3.242 1.00 93.94 168 ASP A CA 1
ATOM 1254 C C . ASP A 1 168 ? 17.250 1.536 -3.544 1.00 93.94 168 ASP A C 1
ATOM 1256 O O . ASP A 1 168 ? 17.324 2.018 -4.676 1.00 93.94 168 ASP A O 1
ATOM 1260 N N . LEU A 1 169 ? 16.801 2.225 -2.494 1.00 97.19 169 LEU A N 1
ATOM 1261 C CA . LEU A 1 169 ? 16.483 3.649 -2.550 1.00 97.19 169 LEU A CA 1
ATOM 1262 C C . LEU A 1 169 ? 17.761 4.487 -2.494 1.00 97.19 169 LEU A C 1
ATOM 1264 O O . LEU A 1 169 ? 18.709 4.176 -1.767 1.00 97.19 169 LEU A O 1
ATOM 1268 N N . GLY A 1 170 ? 17.781 5.567 -3.266 1.00 95.94 170 GLY A N 1
ATOM 1269 C CA . GLY A 1 170 ? 18.860 6.537 -3.261 1.00 95.94 170 GLY A CA 1
ATOM 1270 C C . GLY A 1 170 ? 18.686 7.617 -2.183 1.00 95.94 170 GLY A C 1
ATOM 1271 O O . GLY A 1 170 ? 17.603 7.784 -1.616 1.00 95.94 170 GLY A O 1
ATOM 1272 N N . PRO A 1 171 ? 19.737 8.411 -1.900 1.00 96.00 171 PRO A N 1
ATOM 1273 C CA . PRO A 1 171 ? 19.673 9.467 -0.886 1.00 96.00 171 PRO A CA 1
ATOM 1274 C C . PRO A 1 171 ? 18.607 10.546 -1.141 1.00 96.00 171 PRO A C 1
ATOM 1276 O O . PRO A 1 171 ? 18.136 11.170 -0.186 1.00 96.00 171 PRO A O 1
ATOM 1279 N N . ASP A 1 172 ? 18.257 10.805 -2.406 1.00 96.69 172 ASP A N 1
ATOM 1280 C CA . ASP A 1 172 ? 17.204 11.764 -2.762 1.00 96.69 172 ASP A CA 1
ATOM 1281 C C . ASP A 1 172 ? 15.815 11.226 -2.379 1.00 96.69 172 ASP A C 1
ATOM 1283 O O . ASP A 1 172 ? 15.042 11.927 -1.722 1.00 96.69 172 ASP A O 1
ATOM 1287 N N . ASP A 1 173 ? 15.562 9.939 -2.653 1.00 98.00 173 ASP A N 1
ATOM 1288 C CA . ASP A 1 173 ? 14.317 9.245 -2.298 1.00 98.00 173 ASP A CA 1
ATOM 1289 C C . ASP A 1 173 ? 14.106 9.225 -0.777 1.00 98.00 173 ASP A C 1
ATOM 1291 O O . ASP A 1 173 ? 13.037 9.579 -0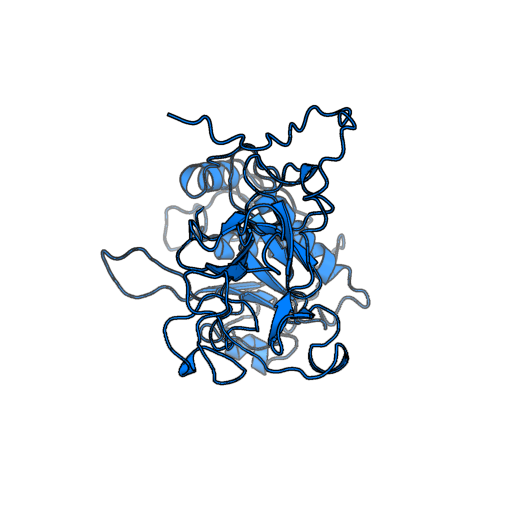.272 1.00 98.00 173 ASP A O 1
ATOM 1295 N N . GLU A 1 174 ? 15.150 8.857 -0.023 1.00 97.44 174 GLU A N 1
ATOM 1296 C CA . GLU A 1 174 ? 15.114 8.837 1.443 1.00 97.44 174 GLU A CA 1
ATOM 1297 C C . GLU A 1 174 ? 14.829 10.234 2.010 1.00 97.44 174 GLU A C 1
ATOM 1299 O O . GLU A 1 174 ? 14.011 10.390 2.919 1.00 97.44 174 GLU A O 1
ATOM 1304 N N . SER A 1 175 ? 15.467 11.268 1.455 1.00 96.56 175 SER A N 1
ATOM 1305 C CA . SER A 1 175 ? 15.257 12.653 1.887 1.00 96.56 175 SER A CA 1
ATOM 1306 C C . SER A 1 175 ? 13.821 13.113 1.625 1.00 96.56 175 SER A C 1
ATOM 1308 O O . SER A 1 175 ? 13.205 13.718 2.507 1.00 96.56 175 SER A O 1
ATOM 1310 N N . GLY A 1 176 ? 13.259 12.783 0.458 1.00 95.44 176 GLY A N 1
ATOM 1311 C CA . GLY A 1 176 ? 11.858 13.057 0.131 1.00 95.44 176 GLY A CA 1
ATOM 1312 C C . GLY A 1 176 ? 10.891 12.370 1.097 1.00 95.44 176 GLY A C 1
ATOM 1313 O O . GLY A 1 176 ? 9.944 12.992 1.587 1.00 95.44 176 GLY A O 1
ATOM 1314 N N . MET A 1 177 ? 11.157 11.107 1.441 1.00 95.88 177 MET A N 1
ATOM 1315 C CA . MET A 1 177 ? 10.340 10.336 2.387 1.00 95.88 177 MET A CA 1
ATOM 1316 C C . MET A 1 177 ? 10.314 10.956 3.781 1.00 95.88 177 MET A C 1
ATOM 1318 O O . MET A 1 177 ? 9.264 10.978 4.424 1.00 95.88 177 MET A O 1
ATOM 1322 N N . LEU A 1 178 ? 11.445 11.478 4.253 1.00 95.62 178 LEU A N 1
ATOM 1323 C CA . LEU A 1 178 ? 11.533 12.129 5.561 1.00 95.62 178 LEU A CA 1
ATOM 1324 C C . LEU A 1 178 ? 10.863 13.503 5.595 1.00 95.62 178 LEU A C 1
ATOM 1326 O O . LEU A 1 178 ? 10.381 13.911 6.651 1.00 95.62 178 LEU A O 1
ATOM 1330 N N . GLU A 1 179 ? 10.809 14.201 4.463 1.00 94.50 179 GLU A N 1
ATOM 1331 C CA . GLU A 1 179 ? 10.131 15.494 4.358 1.00 94.50 179 GLU A CA 1
ATOM 1332 C C . GLU A 1 179 ? 8.604 15.331 4.318 1.00 94.50 179 GLU A C 1
ATOM 1334 O O . GLU A 1 179 ? 7.885 16.010 5.052 1.00 94.50 179 GLU A O 1
ATOM 1339 N N . ILE A 1 180 ? 8.090 14.421 3.483 1.00 91.94 180 ILE A N 1
ATOM 1340 C CA . ILE A 1 180 ? 6.639 14.265 3.279 1.00 91.94 180 ILE A CA 1
ATOM 1341 C C . ILE A 1 180 ? 6.015 13.337 4.325 1.00 91.94 180 ILE A C 1
ATOM 1343 O O . ILE A 1 180 ? 4.890 13.565 4.784 1.00 91.94 180 ILE A O 1
ATOM 1347 N N . TYR A 1 181 ? 6.743 12.299 4.734 1.00 92.81 181 TYR A N 1
ATOM 1348 C CA . TYR A 1 181 ? 6.236 11.232 5.590 1.00 92.81 181 TYR A CA 1
ATOM 1349 C C . TYR A 1 181 ? 7.096 11.000 6.839 1.00 92.81 181 TYR A C 1
ATOM 1351 O O . TYR A 1 181 ? 7.437 9.847 7.118 1.00 92.81 181 TYR A O 1
ATOM 1359 N N . PRO A 1 182 ? 7.429 12.033 7.637 1.00 93.94 182 PRO A N 1
ATOM 1360 C CA . PRO A 1 182 ? 8.182 11.833 8.868 1.00 93.94 182 PRO A CA 1
ATOM 1361 C C . PRO A 1 182 ? 7.409 10.934 9.841 1.00 93.94 182 PRO A C 1
ATOM 1363 O O . PRO A 1 182 ? 6.182 11.034 9.980 1.00 93.94 182 PRO A O 1
ATOM 1366 N N . SER A 1 183 ? 8.128 10.052 10.532 1.00 91.06 183 SER A N 1
ATOM 1367 C CA . SER A 1 183 ? 7.555 9.282 11.632 1.00 91.06 183 SER A CA 1
ATOM 1368 C C . SER A 1 183 ? 7.277 10.192 12.826 1.00 91.06 183 SER A C 1
ATOM 1370 O O . SER A 1 183 ? 8.076 11.066 13.162 1.00 91.06 183 SER A O 1
ATOM 1372 N N . ASN A 1 184 ? 6.148 9.949 13.491 1.00 88.62 184 ASN A N 1
ATOM 1373 C CA . ASN A 1 184 ? 5.765 10.614 14.740 1.00 88.62 184 ASN A CA 1
ATOM 1374 C C . ASN A 1 184 ? 5.718 9.636 15.925 1.00 88.62 184 ASN A C 1
ATOM 1376 O O . ASN A 1 184 ? 5.280 10.011 17.012 1.00 88.62 184 ASN A O 1
ATOM 1380 N N . ASP A 1 185 ? 6.124 8.391 15.700 1.00 88.12 185 ASP A N 1
ATOM 1381 C CA . ASP A 1 185 ? 6.150 7.311 16.676 1.00 88.12 185 ASP A CA 1
ATOM 1382 C C . ASP A 1 185 ? 7.406 6.446 16.476 1.00 88.12 185 ASP A C 1
ATOM 1384 O O . ASP A 1 185 ? 8.217 6.682 15.573 1.00 88.12 185 ASP A O 1
ATOM 1388 N N . ASP A 1 186 ? 7.563 5.443 17.336 1.00 88.62 186 ASP A N 1
ATOM 1389 C CA . ASP A 1 186 ? 8.690 4.512 17.301 1.00 88.62 186 ASP A CA 1
ATOM 1390 C C . ASP A 1 186 ? 8.481 3.357 16.301 1.00 88.62 186 ASP A C 1
ATOM 1392 O O . ASP A 1 186 ? 9.174 2.340 16.391 1.00 88.62 186 ASP A O 1
ATOM 1396 N N . SER A 1 187 ? 7.522 3.463 15.367 1.00 90.62 187 SER A N 1
ATOM 1397 C CA . SER A 1 187 ? 7.262 2.378 14.422 1.00 90.62 187 SER A CA 1
ATOM 1398 C C . SER A 1 187 ? 8.432 2.154 13.469 1.00 90.62 187 SER A C 1
ATOM 1400 O O . SER A 1 187 ? 9.110 3.089 13.035 1.00 90.62 187 SER A O 1
ATOM 1402 N N . SER A 1 188 ? 8.635 0.902 13.070 1.00 90.81 188 SER A N 1
ATOM 1403 C CA . SER A 1 188 ? 9.591 0.533 12.025 1.00 90.81 188 SER A CA 1
ATOM 1404 C C . SER A 1 188 ? 9.054 -0.623 11.188 1.00 90.81 188 SER A C 1
ATOM 1406 O O . SER A 1 188 ? 8.170 -1.352 11.634 1.00 90.81 188 SER A O 1
ATOM 1408 N N . CYS A 1 189 ? 9.624 -0.846 10.004 1.00 88.44 189 CYS A N 1
ATOM 1409 C CA . CYS A 1 189 ? 9.240 -1.983 9.167 1.00 88.44 189 CYS A CA 1
ATOM 1410 C C . CYS A 1 189 ? 9.569 -3.357 9.787 1.00 88.44 189 CYS A C 1
ATOM 1412 O O . CYS A 1 189 ? 9.041 -4.374 9.347 1.00 88.44 189 CYS A O 1
ATOM 1414 N N . ALA A 1 190 ? 10.419 -3.395 10.821 1.00 88.38 190 ALA A N 1
ATOM 1415 C CA . ALA A 1 190 ? 10.755 -4.600 11.581 1.00 88.38 190 ALA A CA 1
ATOM 1416 C C . ALA A 1 190 ? 10.088 -4.638 12.971 1.00 88.38 190 ALA A C 1
ATOM 1418 O O . ALA A 1 190 ? 10.417 -5.497 13.792 1.00 88.38 190 ALA A O 1
ATOM 1419 N N . GLY A 1 191 ? 9.181 -3.702 13.251 1.00 86.38 191 GLY A N 1
ATOM 1420 C CA . GLY A 1 191 ? 8.546 -3.545 14.550 1.00 86.38 191 GLY A CA 1
ATOM 1421 C C . GLY A 1 191 ? 9.259 -2.531 15.470 1.00 86.38 191 GLY A C 1
ATOM 1422 O O . GLY A 1 191 ? 10.444 -2.238 15.275 1.00 86.38 191 GLY A O 1
ATOM 1423 N N . PRO A 1 192 ? 8.570 -1.987 16.490 1.00 91.94 192 PRO A N 1
ATOM 1424 C CA . PRO A 1 192 ? 7.129 -2.124 16.707 1.00 91.94 192 PRO A CA 1
ATOM 1425 C C . PRO A 1 192 ? 6.321 -1.548 15.529 1.00 91.94 192 PRO A C 1
ATOM 1427 O O . PRO A 1 192 ? 6.809 -0.706 14.782 1.00 91.94 192 PRO A O 1
ATOM 1430 N N . PHE A 1 193 ? 5.120 -2.065 15.307 1.00 92.62 193 PHE A N 1
ATOM 1431 C CA . PHE A 1 193 ? 4.290 -1.785 14.142 1.00 92.62 193 PHE A CA 1
ATOM 1432 C C . PHE A 1 193 ? 3.278 -0.676 14.449 1.00 92.62 193 PHE A C 1
ATOM 1434 O O . PHE A 1 193 ? 2.656 -0.638 15.515 1.00 92.62 193 PHE A O 1
ATOM 1441 N N . GLY A 1 194 ? 3.139 0.253 13.515 1.00 91.88 194 GLY A N 1
ATOM 1442 C CA . GLY A 1 194 ? 2.232 1.388 13.560 1.00 91.88 194 GLY A CA 1
ATOM 1443 C C . GLY A 1 194 ? 0.781 1.018 13.258 1.00 91.88 194 GLY A C 1
ATOM 1444 O O . GLY A 1 194 ? 0.399 -0.139 13.089 1.00 91.88 194 GLY A O 1
ATOM 1445 N N . LEU A 1 195 ? -0.072 2.040 13.198 1.00 91.12 195 LEU A N 1
ATOM 1446 C CA . LEU A 1 195 ? -1.508 1.870 12.995 1.00 91.12 195 LEU A CA 1
ATOM 1447 C C . LEU A 1 195 ? -1.812 1.101 11.697 1.00 91.12 195 LEU A C 1
ATOM 1449 O O . LEU A 1 195 ? -1.412 1.502 10.609 1.00 91.12 195 LEU A O 1
ATOM 1453 N N . TYR A 1 196 ? -2.613 0.045 11.820 1.00 90.38 196 TYR A N 1
ATOM 1454 C CA . TYR A 1 196 ? -3.127 -0.813 10.750 1.00 90.38 196 TYR A CA 1
ATOM 1455 C C . TYR A 1 196 ? -2.104 -1.725 10.044 1.00 90.38 196 TYR A C 1
ATOM 1457 O O . TYR A 1 196 ? -2.450 -2.431 9.091 1.00 90.38 196 TYR A O 1
ATOM 1465 N N . GLU A 1 197 ? -0.873 -1.779 10.541 1.00 91.38 197 GLU A N 1
ATOM 1466 C CA . GLU A 1 197 ? 0.109 -2.795 10.154 1.00 91.38 197 GLU A CA 1
ATOM 1467 C C . GLU A 1 197 ? -0.237 -4.167 10.750 1.00 91.38 197 GLU A C 1
ATOM 1469 O O . GLU A 1 197 ? -0.946 -4.256 11.757 1.00 91.38 197 GLU A O 1
ATOM 1474 N N . ILE A 1 198 ? 0.237 -5.239 10.108 1.00 90.06 198 ILE A N 1
ATOM 1475 C CA . ILE A 1 198 ? 0.011 -6.620 10.555 1.00 90.06 198 ILE A CA 1
ATOM 1476 C C . ILE A 1 198 ? 0.776 -6.861 11.860 1.00 90.06 198 ILE A C 1
ATOM 1478 O O . ILE A 1 198 ? 1.923 -6.451 11.997 1.00 90.06 198 ILE A O 1
ATOM 1482 N N . CYS A 1 199 ? 0.147 -7.541 12.814 1.00 89.44 199 CYS A N 1
ATOM 1483 C CA . CYS A 1 199 ? 0.746 -7.864 14.107 1.00 89.44 199 CYS A CA 1
ATOM 1484 C C . CYS A 1 199 ? 0.466 -9.311 14.503 1.00 89.44 199 CYS A C 1
ATOM 1486 O O . CYS A 1 199 ? -0.550 -9.891 14.117 1.00 89.44 199 CYS A O 1
ATOM 1488 N N . GLU A 1 200 ? 1.356 -9.885 15.308 1.00 88.00 200 GLU A N 1
ATOM 1489 C CA . GLU A 1 200 ? 1.144 -11.206 15.908 1.00 88.00 200 GLU A CA 1
ATOM 1490 C C . GLU A 1 200 ? 0.504 -11.095 17.298 1.00 88.00 200 GLU A C 1
ATOM 1492 O O . GLU A 1 200 ? -0.344 -11.911 17.668 1.00 88.00 200 GLU A O 1
ATOM 1497 N N . ASP A 1 201 ? 0.889 -10.063 18.052 1.00 84.75 201 ASP A N 1
ATOM 1498 C CA . ASP A 1 201 ? 0.422 -9.771 19.403 1.00 84.75 201 ASP A CA 1
ATOM 1499 C C . ASP A 1 201 ? 0.514 -8.268 19.730 1.00 84.75 201 ASP A C 1
ATOM 1501 O O . ASP A 1 201 ? 1.062 -7.474 18.964 1.00 84.75 201 ASP A O 1
ATOM 1505 N N . ASP A 1 202 ? -0.016 -7.867 20.889 1.00 83.19 202 ASP A N 1
ATOM 1506 C CA . ASP A 1 202 ? 0.004 -6.471 21.352 1.00 83.19 202 ASP A CA 1
ATOM 1507 C C . ASP A 1 202 ? 1.426 -5.908 21.517 1.00 83.19 202 ASP A C 1
ATOM 1509 O O . ASP A 1 202 ? 1.637 -4.710 21.347 1.00 83.19 202 ASP A O 1
ATOM 1513 N N . CYS A 1 203 ? 2.417 -6.755 21.821 1.00 84.62 203 CYS A N 1
ATOM 1514 C CA . CYS A 1 203 ? 3.811 -6.325 21.978 1.00 84.62 203 CYS A CA 1
ATOM 1515 C C . CYS A 1 203 ? 4.478 -6.004 20.639 1.00 84.62 203 CYS A C 1
ATOM 1517 O O . CYS A 1 203 ? 5.528 -5.361 20.614 1.00 84.62 203 CYS A O 1
ATOM 1519 N N . SER A 1 204 ? 3.879 -6.456 19.542 1.00 89.75 204 SER A N 1
ATOM 1520 C CA . SER A 1 204 ? 4.332 -6.159 18.193 1.00 89.75 204 SER A CA 1
ATOM 1521 C C . SER A 1 204 ? 3.948 -4.745 17.766 1.00 89.75 204 SER A C 1
ATOM 1523 O O . SER A 1 204 ? 4.517 -4.259 16.801 1.00 89.75 204 SER A O 1
ATOM 1525 N N . CYS A 1 205 ? 3.019 -4.072 18.453 1.00 90.38 205 CYS A N 1
ATOM 1526 C CA . CYS A 1 205 ? 2.537 -2.740 18.094 1.00 90.38 205 CYS A CA 1
ATOM 1527 C C . CYS A 1 205 ? 3.269 -1.615 18.844 1.00 90.38 205 CYS A C 1
ATOM 1529 O O . CYS A 1 205 ? 3.800 -1.821 19.937 1.00 90.38 205 CYS A O 1
ATOM 1531 N N . VAL A 1 206 ? 3.281 -0.403 18.277 1.00 91.31 206 VAL A N 1
ATOM 1532 C CA . VAL A 1 206 ? 3.754 0.797 18.991 1.00 91.31 206 VAL A CA 1
ATOM 1533 C C . VAL A 1 206 ? 2.888 1.083 20.217 1.00 91.31 206 VAL A C 1
ATOM 1535 O O . VAL A 1 206 ? 1.719 0.694 20.285 1.00 91.31 206 VAL A O 1
ATOM 1538 N N . GLU A 1 207 ? 3.469 1.784 21.192 1.00 87.38 207 GLU A N 1
ATOM 1539 C CA . GLU A 1 207 ? 2.788 2.127 22.439 1.00 87.38 207 GLU A CA 1
ATOM 1540 C C . GLU A 1 207 ? 1.428 2.800 22.179 1.00 87.38 207 GLU A C 1
ATOM 1542 O O . GLU A 1 207 ? 1.304 3.726 21.376 1.00 87.38 207 GLU A O 1
ATOM 1547 N N . GLY A 1 208 ? 0.392 2.319 22.871 1.00 85.50 208 GLY A N 1
ATOM 1548 C CA . GLY A 1 208 ? -0.978 2.820 22.740 1.00 85.50 208 GLY A CA 1
ATOM 1549 C C . GLY A 1 208 ? -1.830 2.128 21.669 1.00 85.50 208 GLY A C 1
ATOM 1550 O O . GLY A 1 208 ? -3.026 2.418 21.591 1.00 85.50 208 GLY A O 1
ATOM 1551 N N . LEU A 1 209 ? -1.265 1.202 20.888 1.00 88.88 209 LEU A N 1
ATOM 1552 C CA . LEU A 1 209 ? -2.004 0.338 19.964 1.00 88.88 209 LEU A CA 1
ATOM 1553 C C . LEU A 1 209 ? -2.129 -1.097 20.498 1.00 88.88 209 LEU A C 1
ATOM 1555 O O . LEU A 1 209 ? -1.339 -1.541 21.327 1.00 88.88 209 LEU A O 1
ATOM 1559 N N . PHE A 1 210 ? -3.124 -1.823 19.990 1.00 86.94 210 PHE A N 1
ATOM 1560 C CA . PHE A 1 210 ? -3.402 -3.223 20.322 1.00 86.94 210 PHE A CA 1
ATOM 1561 C C . PHE A 1 210 ? -3.568 -4.051 19.057 1.00 86.94 210 PHE A C 1
ATOM 1563 O O . PHE A 1 210 ? -4.071 -3.563 18.042 1.00 86.94 210 PHE A O 1
ATOM 1570 N N . CYS A 1 211 ? -3.208 -5.324 19.131 1.00 86.69 211 CYS A N 1
ATOM 1571 C CA . CYS A 1 211 ? -3.340 -6.257 18.036 1.00 86.69 211 CYS A CA 1
ATOM 1572 C C . CYS A 1 211 ? -4.763 -6.834 17.982 1.00 86.69 211 CYS A C 1
ATOM 1574 O O . CYS A 1 211 ? -5.192 -7.637 18.815 1.00 86.69 211 CYS A O 1
ATOM 1576 N N . GLY A 1 212 ? -5.538 -6.400 16.987 1.00 84.00 212 GLY A N 1
ATOM 1577 C CA . GLY A 1 212 ? -6.930 -6.805 16.792 1.00 84.00 212 GLY A CA 1
ATOM 1578 C C . GLY A 1 212 ? -7.150 -7.501 15.452 1.00 84.00 212 GLY A C 1
ATOM 1579 O O . GLY A 1 212 ? -6.731 -6.995 14.417 1.00 84.00 212 GLY A O 1
ATOM 1580 N N . VAL A 1 213 ? -7.850 -8.641 15.440 1.00 81.06 213 VAL A N 1
ATOM 1581 C CA . VAL A 1 213 ? -8.191 -9.388 14.207 1.00 81.06 213 VAL A CA 1
ATOM 1582 C C . VAL A 1 213 ? -9.204 -8.610 13.384 1.00 81.06 213 VAL A C 1
ATOM 1584 O O . VAL A 1 213 ? -10.326 -8.472 13.855 1.00 81.06 213 VAL A O 1
ATOM 1587 N N . GLN A 1 214 ? -8.849 -8.103 12.200 1.00 76.06 214 GLN A N 1
ATOM 1588 C CA . GLN A 1 214 ? -9.732 -7.437 11.227 1.00 76.06 214 GLN A CA 1
ATOM 1589 C C . GLN A 1 214 ? -9.748 -8.216 9.914 1.00 76.06 214 GLN A C 1
ATOM 1591 O O . GLN A 1 214 ? -8.690 -8.402 9.327 1.00 76.06 214 GLN A O 1
ATOM 1596 N N . GLU A 1 215 ? -10.933 -8.629 9.450 1.00 70.75 215 GLU A N 1
ATOM 1597 C CA . GLU A 1 215 ? -11.094 -9.319 8.155 1.00 70.75 215 GLU A CA 1
ATOM 1598 C C . GLU A 1 215 ? -10.093 -10.473 7.975 1.00 70.75 215 GLU A C 1
ATOM 1600 O O . GLU A 1 215 ? -9.368 -10.542 6.990 1.00 70.75 215 GLU A O 1
ATOM 1605 N N . ASP A 1 216 ? -10.016 -11.331 8.996 1.00 77.25 216 ASP A N 1
ATOM 1606 C CA . ASP A 1 216 ? -9.127 -12.497 9.101 1.00 77.25 216 ASP A CA 1
ATOM 1607 C C . ASP A 1 216 ? -7.641 -12.217 9.399 1.00 77.25 216 ASP A C 1
ATOM 1609 O O . ASP A 1 216 ? -6.914 -13.144 9.761 1.00 77.25 216 ASP A O 1
ATOM 1613 N N . THR A 1 217 ? -7.201 -10.954 9.390 1.00 83.50 217 THR A N 1
ATOM 1614 C CA . THR A 1 217 ? -5.803 -10.574 9.670 1.00 83.50 217 THR A CA 1
ATOM 1615 C C . THR A 1 217 ? -5.685 -9.705 10.919 1.00 83.50 217 THR A C 1
ATOM 1617 O O . THR A 1 217 ? -6.371 -8.697 11.077 1.00 83.50 217 THR A O 1
ATOM 1620 N N . ALA A 1 218 ? -4.793 -10.068 11.839 1.00 88.00 218 ALA A N 1
ATOM 1621 C CA . ALA A 1 218 ? -4.523 -9.258 13.022 1.00 88.00 218 ALA A CA 1
ATOM 1622 C C . ALA A 1 218 ? -3.711 -8.006 12.664 1.00 88.00 218 ALA A C 1
ATOM 1624 O O . ALA A 1 218 ? -2.704 -8.092 11.964 1.00 88.00 218 ALA A O 1
ATOM 1625 N N . ARG A 1 219 ? -4.186 -6.836 13.111 1.00 90.44 219 ARG A N 1
ATOM 1626 C CA . ARG A 1 219 ? -3.565 -5.535 12.840 1.00 90.44 219 ARG A CA 1
ATOM 1627 C C . ARG A 1 219 ? -3.524 -4.650 14.074 1.00 90.44 219 ARG A C 1
ATOM 1629 O O . ARG A 1 219 ? -4.467 -4.661 14.872 1.00 90.44 219 ARG A O 1
ATOM 1636 N N . CYS A 1 220 ? -2.480 -3.836 14.177 1.00 91.62 220 CYS A N 1
ATOM 1637 C CA . CYS A 1 220 ? -2.364 -2.824 15.216 1.00 91.62 220 CYS A CA 1
ATOM 1638 C C . CYS A 1 220 ? -3.481 -1.791 15.064 1.00 91.62 220 CYS A C 1
ATOM 1640 O O . CYS A 1 220 ? -3.706 -1.236 13.990 1.00 91.62 220 CYS A O 1
ATOM 1642 N N . SER A 1 221 ? -4.220 -1.535 16.133 1.00 90.94 221 SER A N 1
ATOM 1643 C CA . SER A 1 221 ? -5.366 -0.637 16.127 1.00 90.94 221 SER A CA 1
ATOM 1644 C C . SER A 1 221 ? -5.434 0.174 17.408 1.00 90.94 221 SER A C 1
ATOM 1646 O O . SER A 1 221 ? -4.974 -0.253 18.466 1.00 90.94 221 SER A O 1
ATOM 1648 N N . LEU A 1 222 ? -6.028 1.360 17.305 1.00 90.06 222 LEU A N 1
ATOM 1649 C CA . LEU A 1 222 ? -6.353 2.166 18.467 1.00 90.06 222 LEU A CA 1
ATOM 1650 C C . LEU A 1 222 ? -7.449 1.467 19.283 1.00 90.06 222 LEU A C 1
ATOM 1652 O O . LEU A 1 222 ? -8.429 0.975 18.708 1.00 90.06 222 LEU A O 1
ATOM 1656 N N . PRO A 1 223 ? -7.330 1.451 20.621 1.00 88.19 223 PRO A N 1
ATOM 1657 C CA . PRO A 1 223 ? -8.440 1.042 21.460 1.00 88.19 223 PRO A CA 1
ATOM 1658 C C . PRO A 1 223 ? -9.562 2.066 21.308 1.00 88.19 223 PRO A C 1
ATOM 1660 O O . PRO A 1 223 ? -9.294 3.244 21.091 1.00 88.19 223 PRO A O 1
ATOM 1663 N N . CYS A 1 224 ? -10.801 1.640 21.496 1.00 90.00 224 CYS A N 1
ATOM 1664 C CA . CYS A 1 224 ? -11.937 2.531 21.690 1.00 90.00 224 CYS A CA 1
ATOM 1665 C C . CYS A 1 224 ? -12.875 1.954 22.756 1.00 90.00 224 CYS A C 1
ATOM 1667 O O . CYS A 1 224 ? -12.686 0.835 23.243 1.00 90.00 224 CYS A O 1
ATOM 1669 N N . SER A 1 225 ? -13.877 2.719 23.178 1.00 87.81 225 SER A N 1
ATOM 1670 C CA . SER A 1 225 ? -14.875 2.250 24.135 1.00 87.81 225 SER A CA 1
ATOM 1671 C C . SER A 1 225 ? -16.227 2.932 23.955 1.00 87.81 225 SER A C 1
ATOM 1673 O O . SER A 1 225 ? -16.365 3.928 23.241 1.00 87.81 225 SER A O 1
ATOM 1675 N N . ASN A 1 226 ? -17.239 2.421 24.660 1.00 79.94 226 ASN A N 1
ATOM 1676 C CA . ASN A 1 226 ? -18.542 3.080 24.776 1.00 79.94 226 ASN A CA 1
ATOM 1677 C C . ASN A 1 226 ? -18.430 4.531 25.294 1.00 79.94 226 ASN A C 1
ATOM 1679 O O . ASN A 1 226 ? -19.248 5.377 24.932 1.00 79.94 226 ASN A O 1
ATOM 1683 N N . GLN A 1 227 ? -17.391 4.849 26.069 1.00 77.56 227 GLN A N 1
ATOM 1684 C CA . GLN A 1 227 ? -17.164 6.180 26.639 1.00 77.56 227 GLN A CA 1
ATOM 1685 C C . GLN A 1 227 ? -16.218 7.053 25.801 1.00 77.56 227 GLN A C 1
ATOM 1687 O O . GLN A 1 227 ? -16.396 8.270 25.762 1.00 77.56 227 GLN A O 1
ATOM 1692 N N . ASN A 1 228 ? -15.260 6.462 25.082 1.00 75.44 228 ASN A N 1
ATOM 1693 C CA . ASN A 1 228 ? -14.255 7.190 24.311 1.00 75.44 228 ASN A CA 1
ATOM 1694 C C . ASN A 1 228 ? -14.104 6.612 22.896 1.00 75.44 228 ASN A C 1
ATOM 1696 O O . ASN A 1 228 ? -13.605 5.505 22.715 1.00 75.44 228 ASN A O 1
ATOM 1700 N N . THR A 1 229 ? -14.514 7.383 21.888 1.00 67.00 229 THR A N 1
ATOM 1701 C CA . THR A 1 229 ? -14.273 7.069 20.473 1.00 67.00 229 THR A CA 1
ATOM 1702 C C . THR A 1 229 ? -13.168 7.968 19.950 1.00 67.00 229 THR A C 1
ATOM 1704 O O . THR A 1 229 ? -13.422 8.996 19.329 1.00 67.00 229 THR A O 1
ATOM 1707 N N . ASN A 1 230 ? -11.941 7.569 20.236 1.00 79.62 230 ASN A N 1
ATOM 1708 C CA . ASN A 1 230 ? -10.691 8.128 19.726 1.00 79.62 230 ASN A CA 1
ATOM 1709 C C . ASN A 1 230 ? -10.310 7.544 18.353 1.00 79.62 230 ASN A C 1
ATOM 1711 O O . ASN A 1 230 ? -9.144 7.609 17.970 1.00 79.62 230 ASN A O 1
ATOM 1715 N N . CYS A 1 231 ? -11.265 6.956 17.624 1.00 88.19 231 CYS A N 1
ATOM 1716 C CA . CYS A 1 231 ? -11.005 6.465 16.280 1.00 88.19 231 CYS A CA 1
ATOM 1717 C C . CYS A 1 231 ? -10.794 7.642 15.316 1.00 88.19 231 CYS A C 1
ATOM 1719 O O . CYS A 1 231 ? -11.569 8.603 15.369 1.00 88.19 231 CYS A O 1
ATOM 1721 N N . PRO A 1 232 ? -9.761 7.590 14.453 1.00 86.12 232 PRO A N 1
ATOM 1722 C CA . PRO A 1 232 ? -9.571 8.576 13.397 1.00 86.12 232 PRO A CA 1
ATOM 1723 C C . PRO A 1 232 ? -10.761 8.598 12.430 1.00 86.12 232 PRO A C 1
ATOM 1725 O O . PRO A 1 232 ? -11.568 7.676 12.402 1.00 86.12 232 PRO A O 1
ATOM 1728 N N . SER A 1 233 ? -10.855 9.636 11.600 1.00 80.94 233 SER A N 1
ATOM 1729 C CA . SER A 1 233 ? -11.998 9.868 10.699 1.00 80.94 233 SER A CA 1
ATOM 1730 C C . SER A 1 233 ? -12.255 8.766 9.664 1.00 80.94 233 SER A C 1
ATOM 1732 O O . SER A 1 233 ? -13.353 8.700 9.126 1.00 80.94 233 SER A O 1
ATOM 1734 N N . SER A 1 234 ? -11.260 7.926 9.377 1.00 80.69 234 SER A N 1
ATOM 1735 C CA . SER A 1 234 ? -11.359 6.762 8.490 1.00 80.69 234 SER A CA 1
ATOM 1736 C C . SER A 1 234 ? -11.558 5.448 9.246 1.00 80.69 234 SER A C 1
ATOM 1738 O O . SER A 1 234 ? -11.316 4.379 8.685 1.00 80.69 234 SER A O 1
ATOM 1740 N N . PHE A 1 235 ? -11.932 5.514 10.526 1.00 88.25 235 PHE A N 1
ATOM 1741 C CA . PHE A 1 235 ? -12.133 4.350 11.368 1.00 88.25 235 PHE A CA 1
ATOM 1742 C C . PHE A 1 235 ? -13.422 4.441 12.185 1.00 88.25 235 PHE A C 1
ATOM 1744 O O . PHE A 1 235 ? -13.702 5.438 12.851 1.00 88.25 235 PHE A O 1
ATOM 1751 N N . THR A 1 236 ? -14.121 3.318 12.277 1.00 90.81 236 THR A N 1
ATOM 1752 C CA . THR A 1 236 ? -15.281 3.136 13.143 1.00 90.81 236 THR A CA 1
ATOM 1753 C C . THR A 1 236 ? -14.930 2.241 14.326 1.00 90.81 236 THR A C 1
ATOM 1755 O O . THR A 1 236 ? -14.289 1.199 14.189 1.00 90.81 236 THR A O 1
ATOM 1758 N N . CYS A 1 237 ? -15.368 2.635 15.522 1.00 91.31 237 CYS A N 1
ATOM 1759 C CA . CYS A 1 237 ? -15.188 1.830 16.725 1.00 91.31 237 CYS A CA 1
ATOM 1760 C C . CYS A 1 237 ? -16.061 0.572 16.662 1.00 91.31 237 CYS A C 1
ATOM 1762 O O . CYS A 1 237 ? -17.284 0.675 16.573 1.00 91.31 237 CYS A O 1
ATOM 1764 N N . GLU A 1 238 ? -15.446 -0.604 16.744 1.00 90.75 238 GLU A N 1
ATOM 1765 C CA . GLU A 1 238 ? -16.142 -1.877 16.898 1.00 90.75 238 GLU A CA 1
ATOM 1766 C C . GLU A 1 238 ? -16.069 -2.323 18.359 1.00 90.75 238 GLU A C 1
ATOM 1768 O O . GLU A 1 238 ? -14.992 -2.616 18.883 1.00 90.75 238 GLU A O 1
ATOM 1773 N N . LEU A 1 239 ? -17.226 -2.345 19.021 1.00 89.19 239 LEU A N 1
ATOM 1774 C CA . LEU A 1 239 ? -17.365 -2.656 20.438 1.00 89.19 239 LEU A CA 1
ATOM 1775 C C . LEU A 1 239 ? -17.599 -4.152 20.666 1.00 89.19 239 LEU A C 1
ATOM 1777 O O . LEU A 1 239 ? -18.364 -4.796 19.953 1.00 89.19 239 LEU A O 1
ATOM 1781 N N . THR A 1 240 ? -16.957 -4.690 21.699 1.00 86.81 240 THR A N 1
ATOM 1782 C CA . THR A 1 240 ? -17.055 -6.097 22.105 1.00 86.81 240 THR A CA 1
ATOM 1783 C C . THR A 1 240 ? -18.207 -6.303 23.090 1.00 86.81 240 THR A C 1
ATOM 1785 O O . THR A 1 240 ? -18.988 -5.397 23.364 1.00 86.81 240 THR A O 1
ATOM 1788 N N . VAL A 1 241 ? -18.310 -7.490 23.687 1.00 82.75 241 VAL A N 1
ATOM 1789 C CA . VAL A 1 241 ? -19.226 -7.718 24.817 1.00 82.75 241 VAL A CA 1
ATOM 1790 C C . VAL A 1 241 ? -18.827 -6.835 26.021 1.00 82.75 241 VAL A C 1
ATOM 1792 O O . VAL A 1 241 ? -17.627 -6.734 26.308 1.00 82.75 241 VAL A O 1
ATOM 1795 N N . PRO A 1 242 ? -19.786 -6.216 26.743 1.00 81.44 242 PRO A N 1
ATOM 1796 C CA . PRO A 1 242 ? -19.503 -5.455 27.958 1.00 81.44 242 PRO A CA 1
ATOM 1797 C C . PRO A 1 242 ? -18.810 -6.300 29.034 1.00 81.44 242 PRO A C 1
ATOM 1799 O O . PRO A 1 242 ? -19.179 -7.449 29.292 1.00 81.44 242 PRO A O 1
ATOM 1802 N N . ASP A 1 243 ? -17.826 -5.719 29.717 1.00 79.44 243 ASP A N 1
ATOM 1803 C CA . ASP A 1 243 ? -17.198 -6.362 30.869 1.00 79.44 243 ASP A CA 1
ATOM 1804 C C . ASP A 1 243 ? -18.189 -6.416 32.046 1.00 79.44 243 ASP A C 1
ATOM 1806 O O . ASP A 1 243 ? -18.647 -5.388 32.543 1.00 79.44 243 ASP A O 1
ATOM 1810 N N . ALA A 1 244 ? -18.505 -7.624 32.521 1.00 77.31 244 ALA A N 1
ATOM 1811 C CA . ALA A 1 244 ? -19.516 -7.840 33.561 1.00 77.31 244 ALA A CA 1
ATOM 1812 C C . ALA A 1 244 ? -19.182 -7.192 34.921 1.00 77.31 244 ALA A C 1
ATOM 1814 O O . ALA A 1 244 ? -20.069 -7.053 35.764 1.00 77.31 244 ALA A O 1
ATOM 1815 N N . THR A 1 245 ? -17.919 -6.827 35.160 1.00 77.81 245 THR A N 1
ATOM 1816 C CA . THR A 1 245 ? -17.461 -6.231 36.425 1.00 77.81 245 THR A CA 1
ATOM 1817 C C . THR A 1 245 ? -17.457 -4.710 36.354 1.00 77.81 245 THR A C 1
ATOM 1819 O O . THR A 1 245 ? -17.863 -4.046 37.305 1.00 77.81 245 THR A O 1
ATOM 1822 N N . THR A 1 246 ? -16.979 -4.155 35.241 1.00 77.19 246 THR A N 1
ATOM 1823 C CA . THR A 1 246 ? -16.773 -2.707 35.080 1.00 77.19 246 THR A CA 1
ATOM 1824 C C . THR A 1 246 ? -17.908 -2.016 34.331 1.00 77.19 246 THR A C 1
ATOM 1826 O O . THR A 1 246 ? -18.057 -0.804 34.450 1.00 77.19 246 THR A O 1
ATOM 1829 N N . GLY A 1 247 ? -18.703 -2.754 33.551 1.00 77.44 247 GLY A N 1
ATOM 1830 C CA . GLY A 1 247 ? -19.694 -2.190 32.631 1.00 77.44 247 GLY A CA 1
ATOM 1831 C C . GLY A 1 247 ? -19.077 -1.437 31.446 1.00 77.44 247 GLY A C 1
ATOM 1832 O O . GLY A 1 247 ? -19.805 -0.863 30.639 1.00 77.44 247 GLY A O 1
ATOM 1833 N N . ILE A 1 248 ? -17.745 -1.421 31.324 1.00 78.94 248 ILE A N 1
ATOM 1834 C CA . ILE A 1 248 ? -17.052 -0.786 30.207 1.00 78.94 248 ILE A CA 1
ATOM 1835 C C . ILE A 1 248 ? -17.084 -1.746 29.028 1.00 78.94 248 ILE A C 1
ATOM 1837 O O . ILE A 1 248 ? -16.679 -2.908 29.129 1.00 78.94 248 ILE A O 1
ATOM 1841 N N . THR A 1 249 ? -17.536 -1.228 27.893 1.00 81.12 249 THR A N 1
ATOM 1842 C CA . THR A 1 249 ? -17.468 -1.949 26.628 1.00 81.12 249 THR A CA 1
ATOM 1843 C C . THR A 1 249 ? -16.237 -1.460 25.890 1.00 81.12 249 THR A C 1
ATOM 1845 O O . THR A 1 249 ? -16.185 -0.298 25.486 1.00 81.12 249 THR A O 1
ATOM 1848 N N . ARG A 1 250 ? -15.222 -2.320 25.783 1.00 85.81 250 ARG A N 1
ATOM 1849 C CA . ARG A 1 250 ? -14.000 -2.034 25.025 1.00 85.81 250 ARG A CA 1
ATOM 1850 C C . ARG A 1 250 ? -14.218 -2.364 23.554 1.00 85.81 250 ARG A C 1
ATOM 1852 O O . ARG A 1 250 ? -15.131 -3.103 23.204 1.00 85.81 250 ARG A O 1
ATOM 1859 N N . GLY A 1 251 ? -13.377 -1.806 22.709 1.00 87.44 251 GLY A N 1
ATOM 1860 C CA . GLY A 1 251 ? -13.410 -2.017 21.279 1.00 87.44 251 GLY A CA 1
ATOM 1861 C C . GLY A 1 251 ? -12.084 -1.669 20.637 1.00 87.44 251 GLY A C 1
ATOM 1862 O O . GLY A 1 251 ? -11.138 -1.246 21.308 1.00 87.44 251 GLY A O 1
ATOM 1863 N N . ILE A 1 252 ? -12.044 -1.837 19.326 1.00 88.75 252 ILE A N 1
ATOM 1864 C CA . ILE A 1 252 ? -10.920 -1.444 18.481 1.00 88.75 252 ILE A CA 1
ATOM 1865 C C . ILE A 1 252 ? -11.427 -0.610 17.314 1.00 88.75 252 ILE A C 1
ATOM 1867 O O . ILE A 1 252 ? -12.555 -0.779 16.846 1.00 88.75 252 ILE A O 1
ATOM 1871 N N . CYS A 1 253 ? -10.589 0.294 16.831 1.00 90.75 253 CYS A N 1
ATOM 1872 C CA . CYS A 1 253 ? -10.889 1.081 15.648 1.00 90.75 253 CYS A CA 1
ATOM 1873 C C . CYS A 1 253 ? -10.703 0.223 14.388 1.00 90.75 253 CYS A C 1
ATOM 1875 O O . CYS A 1 253 ? -9.605 -0.253 14.077 1.00 90.75 253 CYS A O 1
ATOM 1877 N N . ARG A 1 254 ? -11.788 0.009 13.650 1.00 88.12 254 ARG A N 1
ATOM 1878 C CA . ARG A 1 254 ? -11.799 -0.673 12.353 1.00 88.12 254 ARG A CA 1
ATOM 1879 C C . ARG A 1 254 ? -11.690 0.346 11.249 1.00 88.12 254 ARG A C 1
ATOM 1881 O O . ARG A 1 254 ? -12.423 1.322 11.289 1.00 88.12 254 ARG A O 1
ATOM 1888 N N . LYS A 1 255 ? -10.812 0.122 10.276 1.00 84.44 255 LYS A N 1
ATOM 1889 C CA . LYS A 1 255 ? -10.731 1.001 9.108 1.00 84.44 255 LYS A CA 1
ATOM 1890 C C . LYS A 1 255 ? -12.027 0.877 8.308 1.00 84.44 255 LYS A C 1
ATOM 1892 O O . LYS A 1 255 ? -12.468 -0.236 8.025 1.00 84.44 255 LYS A O 1
ATOM 1897 N N . ASP A 1 256 ? -12.637 2.008 7.986 1.00 78.62 256 ASP A N 1
ATOM 1898 C CA . ASP A 1 256 ? -13.861 2.060 7.200 1.00 78.62 256 ASP A CA 1
ATOM 1899 C C . ASP A 1 256 ? -13.556 1.622 5.771 1.00 78.62 256 ASP A C 1
ATOM 1901 O O . ASP A 1 256 ? -12.679 2.175 5.103 1.00 78.62 256 ASP A O 1
ATOM 1905 N N . ILE A 1 257 ? -14.301 0.633 5.291 1.00 67.75 257 ILE A N 1
ATOM 1906 C CA . ILE A 1 257 ? -14.244 0.212 3.895 1.00 67.75 257 ILE A CA 1
ATOM 1907 C C . ILE A 1 257 ? -15.384 0.923 3.185 1.00 67.75 257 ILE A C 1
ATOM 1909 O O . ILE A 1 257 ? -16.553 0.736 3.535 1.00 67.75 257 ILE A O 1
ATOM 1913 N N . LYS A 1 258 ? -15.039 1.770 2.211 1.00 63.25 258 LYS A N 1
ATOM 1914 C CA . LYS A 1 258 ? -16.026 2.494 1.404 1.00 63.25 258 LYS A CA 1
ATOM 1915 C C . LYS A 1 258 ? -17.034 1.509 0.806 1.00 63.25 258 LYS A C 1
ATOM 1917 O O . LYS A 1 258 ? -16.682 0.398 0.427 1.00 63.25 258 LYS A O 1
ATOM 1922 N N . ASP A 1 259 ? -18.299 1.921 0.796 1.00 60.81 259 ASP A N 1
ATOM 1923 C CA . ASP A 1 259 ? -19.438 1.160 0.264 1.00 60.81 259 ASP A CA 1
ATOM 1924 C C . ASP A 1 259 ? -19.751 -0.175 0.965 1.00 60.81 259 ASP A C 1
ATOM 1926 O O . ASP A 1 259 ? -20.688 -0.881 0.577 1.00 60.81 259 ASP A O 1
ATOM 1930 N N . LYS A 1 260 ? -19.048 -0.496 2.057 1.00 74.38 260 LYS A N 1
ATOM 1931 C CA . LYS A 1 260 ? -19.383 -1.618 2.930 1.00 74.38 260 LYS A CA 1
ATOM 1932 C C . LYS A 1 260 ? -20.243 -1.125 4.086 1.00 74.38 260 LYS A C 1
ATOM 1934 O O . LYS A 1 260 ? -19.903 -0.182 4.796 1.00 74.38 260 LYS A O 1
ATOM 1939 N N . TYR A 1 261 ? -21.377 -1.785 4.288 1.00 85.62 261 TYR A N 1
ATOM 1940 C CA . TYR A 1 261 ? -22.179 -1.562 5.481 1.00 85.62 261 TYR A CA 1
ATOM 1941 C C . TYR A 1 261 ? -21.414 -1.998 6.738 1.00 85.62 261 TYR A C 1
ATOM 1943 O O . TYR A 1 261 ? -20.722 -3.018 6.735 1.00 85.62 261 TYR A O 1
ATOM 1951 N N . LEU A 1 262 ? -21.606 -1.260 7.827 1.00 89.69 262 LEU A N 1
ATOM 1952 C CA . LEU A 1 262 ? -21.047 -1.556 9.137 1.00 89.69 262 LEU A CA 1
ATOM 1953 C C . LEU A 1 262 ? -21.558 -2.907 9.664 1.00 89.69 262 LEU A C 1
ATOM 1955 O O . LEU A 1 262 ? -22.749 -3.235 9.566 1.00 89.69 262 LEU A O 1
ATOM 1959 N N . GLY A 1 263 ? -20.636 -3.690 10.222 1.00 88.19 263 GLY A N 1
ATOM 1960 C CA . GLY A 1 263 ? -20.906 -4.991 10.828 1.00 88.19 263 GLY A CA 1
ATOM 1961 C C . GLY A 1 263 ? -21.487 -4.890 12.245 1.00 88.19 263 GLY A C 1
ATOM 1962 O O . GLY A 1 263 ? -21.536 -3.804 12.822 1.00 88.19 263 GLY A O 1
ATOM 1963 N N . PRO A 1 264 ? -21.944 -6.013 12.828 1.00 89.81 264 PRO A N 1
ATOM 1964 C CA . PRO A 1 264 ? -22.466 -6.040 14.194 1.00 89.81 264 PRO A CA 1
ATOM 1965 C C . PRO A 1 264 ? -21.462 -5.489 15.223 1.00 89.81 264 PRO A C 1
ATOM 1967 O O . PRO A 1 264 ? -20.279 -5.799 15.155 1.00 89.81 264 PRO A O 1
ATOM 1970 N N . GLY A 1 265 ? -21.926 -4.681 16.181 1.00 89.31 265 GLY A N 1
ATOM 1971 C CA . GLY A 1 265 ? -21.086 -4.079 17.230 1.00 89.31 265 GLY A CA 1
ATOM 1972 C C . GLY A 1 265 ? -20.334 -2.804 16.823 1.00 89.31 265 GLY A C 1
ATOM 1973 O O . GLY A 1 265 ? -19.791 -2.116 17.688 1.00 89.31 265 GLY A O 1
ATOM 1974 N N . MET A 1 266 ? -20.338 -2.432 15.540 1.00 91.31 266 MET A N 1
ATOM 1975 C CA . MET A 1 266 ? -19.755 -1.171 15.071 1.00 91.31 266 MET A CA 1
ATOM 1976 C C . MET A 1 266 ? -20.643 0.023 15.434 1.00 91.31 266 MET A C 1
ATOM 1978 O O . MET A 1 266 ? -21.860 -0.037 15.259 1.00 91.31 266 MET A O 1
ATOM 1982 N N . VAL A 1 267 ? -20.043 1.107 15.933 1.00 91.44 267 VAL A N 1
ATOM 1983 C CA . VAL A 1 267 ? -20.755 2.349 16.274 1.00 91.44 267 VAL A CA 1
ATOM 1984 C C . VAL A 1 267 ? -21.395 2.946 15.022 1.00 91.44 267 VAL A C 1
ATOM 1986 O O . VAL A 1 267 ? -20.739 3.111 14.000 1.00 91.44 267 VAL A O 1
ATOM 1989 N N . CYS A 1 268 ? -22.674 3.296 15.115 1.00 92.25 268 CYS A N 1
ATOM 1990 C CA . CYS A 1 268 ? -23.455 3.853 14.016 1.00 92.25 268 CYS A CA 1
ATOM 1991 C C . CYS A 1 268 ? -24.258 5.069 14.483 1.00 92.25 268 CYS A C 1
ATOM 1993 O O . CYS A 1 268 ? -24.517 5.255 15.672 1.00 92.25 268 CYS A O 1
ATOM 1995 N N . GLU A 1 269 ? -24.667 5.898 13.531 1.00 91.44 269 GLU A N 1
ATOM 1996 C CA . GLU A 1 269 ? -25.547 7.048 13.754 1.00 91.44 269 GLU A CA 1
ATOM 1997 C C . GLU A 1 269 ? -26.955 6.802 13.207 1.00 91.44 269 GLU A C 1
ATOM 1999 O O . GLU A 1 269 ? -27.938 7.334 13.724 1.00 91.44 269 GLU A O 1
ATOM 2004 N N . VAL A 1 270 ? -27.062 6.014 12.133 1.00 92.00 270 VAL A N 1
ATOM 2005 C CA . VAL A 1 270 ? -28.331 5.704 11.471 1.00 92.00 270 VAL A CA 1
ATOM 2006 C C . VAL A 1 270 ? -28.370 4.261 10.987 1.00 92.00 270 VAL A C 1
ATOM 2008 O O . VAL A 1 270 ? -27.374 3.690 10.552 1.00 92.00 270 VAL A O 1
ATOM 2011 N N . SER A 1 271 ? -29.565 3.671 10.977 1.00 90.88 271 SER A N 1
ATOM 2012 C CA . SER A 1 271 ? -29.777 2.265 10.598 1.00 90.88 271 SER A CA 1
ATOM 2013 C C . SER A 1 271 ? -29.342 1.935 9.169 1.00 90.88 271 SER A C 1
ATOM 2015 O O . SER A 1 271 ? -28.958 0.804 8.894 1.00 90.88 271 SER A O 1
ATOM 2017 N N . GLY A 1 272 ? -29.346 2.926 8.272 1.00 88.81 272 GLY A N 1
ATOM 2018 C CA . GLY A 1 272 ? -28.872 2.769 6.895 1.00 88.81 272 GLY A CA 1
ATOM 2019 C C . GLY A 1 272 ? -27.368 2.511 6.765 1.00 88.81 272 GLY A C 1
ATOM 2020 O O . GLY A 1 272 ? -26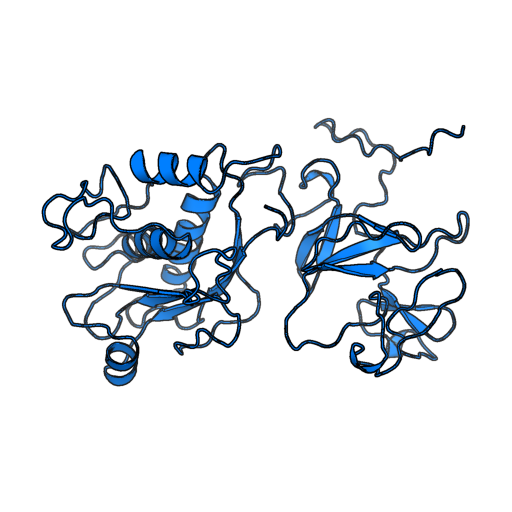.935 2.127 5.687 1.00 88.81 272 GLY A O 1
ATOM 2021 N N . GLN A 1 273 ? -26.580 2.702 7.828 1.00 90.25 273 GLN A N 1
ATOM 2022 C CA . GLN A 1 273 ? -25.153 2.367 7.837 1.00 90.25 273 GLN A CA 1
ATOM 2023 C C . GLN A 1 273 ? -24.904 0.880 8.110 1.00 90.25 273 GLN A C 1
ATOM 2025 O O . GLN A 1 273 ? -23.841 0.379 7.771 1.00 90.25 273 GLN A O 1
ATOM 2030 N N . CYS A 1 274 ? -25.860 0.168 8.708 1.00 90.88 274 CYS A N 1
ATOM 2031 C CA . CYS A 1 274 ? -25.663 -1.190 9.207 1.00 90.88 274 CYS A CA 1
ATOM 2032 C C . CYS A 1 274 ? -26.039 -2.254 8.178 1.00 90.88 274 CYS A C 1
ATOM 2034 O O . CYS A 1 274 ? -27.084 -2.159 7.534 1.00 90.88 274 CYS A O 1
ATOM 2036 N N . ALA A 1 275 ? -25.255 -3.332 8.099 1.00 87.94 275 ALA A N 1
ATOM 2037 C CA . ALA A 1 275 ? -25.516 -4.440 7.172 1.00 87.94 275 ALA A CA 1
ATOM 2038 C C . ALA A 1 275 ? -26.821 -5.178 7.512 1.00 87.94 275 ALA A C 1
ATOM 2040 O O . ALA A 1 275 ? -27.519 -5.690 6.640 1.00 87.94 275 ALA A O 1
ATOM 2041 N N . SER A 1 276 ? -27.165 -5.202 8.799 1.00 79.06 276 SER A N 1
ATOM 2042 C CA . SER A 1 276 ? -28.415 -5.733 9.347 1.00 79.06 276 SER A CA 1
ATOM 2043 C C . SER A 1 276 ? -29.589 -4.748 9.285 1.00 79.06 276 SER A C 1
ATOM 2045 O O . SER A 1 276 ? -30.692 -5.103 9.694 1.00 79.06 276 SER A O 1
ATOM 2047 N N . ALA A 1 277 ? -29.369 -3.529 8.781 1.00 77.00 277 ALA A N 1
ATOM 2048 C CA . ALA A 1 277 ? -30.337 -2.435 8.723 1.00 77.00 277 ALA A CA 1
ATOM 2049 C C . ALA A 1 277 ? -30.911 -1.984 10.084 1.00 77.00 277 ALA A C 1
ATOM 2051 O O . ALA A 1 277 ? -31.962 -1.343 10.119 1.00 77.00 277 ALA A O 1
ATOM 2052 N N . GLU A 1 278 ? -30.229 -2.270 11.200 1.00 92.38 278 GLU A N 1
ATOM 2053 C CA . GLU A 1 278 ? -30.622 -1.807 12.533 1.00 92.38 278 GLU A CA 1
ATOM 2054 C C . GLU A 1 278 ? -29.438 -1.167 13.261 1.00 92.38 278 GLU A C 1
ATOM 2056 O O . GLU A 1 278 ? -28.399 -1.789 13.463 1.00 92.38 278 GLU A O 1
ATOM 2061 N N . CYS A 1 279 ? -29.627 0.092 13.655 1.00 93.81 279 CYS A N 1
ATOM 2062 C CA . CYS A 1 279 ? -28.705 0.870 14.477 1.00 93.81 279 CYS A CA 1
ATOM 2063 C C . CYS A 1 279 ? -29.447 1.196 15.769 1.00 93.81 279 CYS A C 1
ATOM 2065 O O . CYS A 1 279 ? -30.497 1.845 15.717 1.00 93.81 279 CYS A O 1
ATOM 2067 N N . GLY A 1 280 ? -28.962 0.698 16.903 1.00 92.25 280 GLY A N 1
ATOM 2068 C CA . GLY A 1 280 ? -29.713 0.738 18.153 1.00 92.25 280 GLY A CA 1
ATOM 2069 C C . GLY A 1 280 ? -28.827 0.734 19.389 1.00 92.25 280 GLY A C 1
ATOM 2070 O O . GLY A 1 280 ? -27.623 0.507 19.317 1.00 92.25 280 GLY A O 1
ATOM 2071 N N . LEU A 1 281 ? -29.439 1.027 20.536 1.00 89.56 281 LEU A N 1
ATOM 2072 C CA . LEU A 1 281 ? -28.764 0.981 21.830 1.00 89.56 281 LEU A CA 1
ATOM 2073 C C . LEU A 1 281 ? -28.766 -0.451 22.359 1.00 89.56 281 LEU A C 1
ATOM 2075 O O . LEU A 1 281 ? -29.826 -1.068 22.470 1.00 89.56 281 LEU A O 1
ATOM 2079 N N . LEU A 1 282 ? -27.590 -0.933 22.744 1.00 84.62 282 LEU A N 1
ATOM 2080 C CA . LEU A 1 282 ? -27.439 -2.153 23.522 1.00 84.62 282 LEU A CA 1
ATOM 2081 C C . LEU A 1 282 ? -27.321 -1.793 25.009 1.00 84.62 282 LEU A C 1
ATOM 2083 O O . LEU A 1 282 ? -26.711 -0.784 25.367 1.00 84.62 282 LEU A O 1
ATOM 2087 N N . LEU A 1 283 ? -27.892 -2.608 25.897 1.00 81.38 283 LEU A N 1
ATOM 2088 C CA . LEU A 1 283 ? -27.762 -2.391 27.336 1.00 81.38 283 LEU A CA 1
ATOM 2089 C C . LEU A 1 283 ? -26.276 -2.421 27.748 1.00 81.38 283 LEU A C 1
ATOM 2091 O O . LEU A 1 283 ? -25.544 -3.343 27.407 1.00 81.38 283 LEU A O 1
ATOM 2095 N N . GLY A 1 284 ? -25.818 -1.390 28.467 1.00 76.31 284 GLY A N 1
ATOM 2096 C CA . GLY A 1 284 ? -24.403 -1.237 28.845 1.00 76.31 284 GLY A CA 1
ATOM 2097 C C . GLY A 1 284 ? -23.520 -0.566 27.783 1.00 76.31 284 GLY A C 1
ATOM 2098 O O . GLY A 1 284 ? -22.345 -0.295 28.039 1.00 76.31 284 GLY A O 1
ATOM 2099 N N . VAL A 1 285 ? -24.077 -0.227 26.617 1.00 79.25 285 VAL A N 1
ATOM 2100 C CA . VAL A 1 285 ? -23.405 0.561 25.582 1.00 79.25 285 VAL A CA 1
ATOM 2101 C C . VAL A 1 285 ? -24.104 1.913 25.462 1.00 79.25 285 VAL A C 1
ATOM 2103 O O . VAL A 1 285 ? -25.210 2.015 24.941 1.00 79.25 285 VAL A O 1
ATOM 2106 N N . ASP A 1 286 ? -23.441 2.982 25.904 1.00 83.44 286 ASP A N 1
ATOM 2107 C CA . ASP A 1 286 ? -23.975 4.356 25.858 1.00 83.44 286 ASP A CA 1
ATOM 2108 C C . ASP A 1 286 ? -23.993 4.962 24.435 1.00 83.44 286 ASP A C 1
ATOM 2110 O O . ASP A 1 286 ? -24.060 6.180 24.254 1.00 83.44 286 ASP A O 1
ATOM 2114 N N . ARG A 1 287 ? -23.907 4.118 23.402 1.00 84.56 287 ARG A N 1
ATOM 2115 C CA . ARG A 1 287 ? -23.828 4.491 21.987 1.00 84.56 287 ARG A CA 1
ATOM 2116 C C . ARG A 1 287 ? -24.662 3.551 21.139 1.00 84.56 287 ARG A C 1
ATOM 2118 O O . ARG A 1 287 ? -24.872 2.392 21.492 1.00 84.56 287 ARG A O 1
ATOM 2125 N N . GLN A 1 288 ? -25.131 4.068 20.011 1.00 91.44 288 GLN A N 1
ATOM 2126 C CA . GLN A 1 288 ? -25.791 3.230 19.029 1.00 91.44 288 GLN A CA 1
ATOM 2127 C C . GLN A 1 288 ? -24.743 2.395 18.295 1.00 91.44 288 GLN A C 1
ATOM 2129 O O . GLN A 1 288 ? -23.694 2.904 17.898 1.00 91.44 288 GLN A O 1
ATOM 2134 N N . VAL A 1 289 ? -25.033 1.110 18.150 1.00 92.25 289 VAL A N 1
ATOM 2135 C CA . VAL A 1 289 ? -24.217 0.159 17.400 1.00 92.25 289 VAL A CA 1
ATOM 2136 C C . VAL A 1 289 ? -25.090 -0.583 16.403 1.00 92.25 289 VAL A C 1
ATOM 2138 O O . VAL A 1 289 ? -26.313 -0.660 16.559 1.00 92.25 289 VAL A O 1
ATOM 2141 N N . CYS A 1 290 ? -24.470 -1.125 15.365 1.00 94.25 290 CYS A N 1
ATOM 2142 C CA . CYS A 1 290 ? -25.159 -1.989 14.430 1.00 94.25 290 CYS A CA 1
ATOM 2143 C C . CYS A 1 290 ? -25.540 -3.294 15.123 1.00 94.25 290 CYS A C 1
ATOM 2145 O O . CYS A 1 290 ? -24.690 -4.015 15.648 1.00 94.25 290 CYS A O 1
ATOM 2147 N N . LEU A 1 291 ? -26.837 -3.585 15.139 1.00 93.25 291 LEU A N 1
ATOM 2148 C CA . LEU A 1 291 ? -27.412 -4.727 15.836 1.00 93.25 291 LEU A CA 1
ATOM 2149 C C . LEU A 1 291 ? -27.792 -5.802 14.829 1.00 93.25 291 LEU A C 1
ATOM 2151 O O . LEU A 1 291 ? -28.488 -5.535 13.853 1.00 93.25 291 LEU A O 1
ATOM 2155 N N . LYS A 1 292 ? -27.364 -7.039 15.072 1.00 93.94 292 LYS A N 1
ATOM 2156 C CA . LYS A 1 292 ? -27.841 -8.223 14.350 1.00 93.94 292 LYS A CA 1
ATOM 2157 C C . LYS A 1 292 ? -28.437 -9.169 15.374 1.00 93.94 292 LYS A C 1
ATOM 2159 O O . LYS A 1 292 ? -27.716 -9.603 16.262 1.00 93.94 292 LYS A O 1
ATOM 2164 N N . SER A 1 293 ? -29.725 -9.471 15.266 1.00 92.88 293 SER A N 1
ATOM 2165 C CA . SER A 1 293 ? -30.383 -10.351 16.226 1.00 92.88 293 SER A CA 1
ATOM 2166 C C . SER A 1 293 ? -29.890 -11.797 16.124 1.00 92.88 293 SER A C 1
ATOM 2168 O O . SER A 1 293 ? -29.483 -12.268 15.059 1.00 92.88 293 SER A O 1
ATOM 2170 N N . CYS A 1 294 ? -29.938 -12.504 17.247 1.00 94.06 294 CYS A N 1
ATOM 2171 C CA . CYS A 1 294 ? -29.615 -13.917 17.361 1.00 94.06 294 CYS A CA 1
ATOM 2172 C C . CYS A 1 294 ? -30.479 -14.582 18.431 1.00 94.06 294 CYS A C 1
ATOM 2174 O O . CYS A 1 294 ? -30.835 -13.989 19.445 1.00 94.06 294 CYS A O 1
ATOM 2176 N N . SER A 1 295 ? -30.814 -15.845 18.207 1.00 95.06 295 SER A N 1
ATOM 2177 C CA . SER A 1 295 ? -31.366 -16.750 19.221 1.00 95.06 295 SER A CA 1
ATOM 2178 C C . SER A 1 295 ? -30.309 -17.738 19.712 1.00 95.06 295 SER A C 1
ATOM 2180 O O . SER A 1 295 ? -30.394 -18.237 20.836 1.00 95.06 295 SER A O 1
ATOM 2182 N N . TYR A 1 296 ? -29.310 -18.017 18.874 1.00 93.38 296 TYR A N 1
ATOM 2183 C CA . TYR A 1 296 ? -28.248 -18.979 19.120 1.00 93.38 296 TYR A CA 1
ATOM 2184 C C . TYR A 1 296 ? -26.902 -18.448 18.627 1.00 93.38 296 TYR A C 1
ATOM 2186 O O . TYR A 1 296 ? -26.819 -17.580 17.763 1.00 93.38 296 TYR A O 1
ATOM 2194 N N . GLN A 1 297 ? -25.822 -19.028 19.153 1.00 90.00 297 GLN A N 1
ATOM 2195 C CA . GLN A 1 297 ? -24.456 -18.683 18.756 1.00 90.00 297 GLN A CA 1
ATOM 2196 C C . GLN A 1 297 ? -24.214 -18.834 17.243 1.00 90.00 297 GLN A C 1
ATOM 2198 O O . GLN A 1 297 ? -23.488 -18.049 16.644 1.00 90.00 297 GLN A O 1
ATOM 2203 N N . GLU A 1 298 ? -24.844 -19.828 16.620 1.00 92.25 298 GLU A N 1
ATOM 2204 C CA . GLU A 1 298 ? -24.735 -20.110 15.185 1.00 92.25 298 GLU A CA 1
ATOM 2205 C C . GLU A 1 298 ? -25.298 -18.998 14.282 1.00 92.25 298 GLU A C 1
ATOM 2207 O O . GLU A 1 298 ? -24.869 -18.880 13.135 1.00 92.25 298 GLU A O 1
ATOM 2212 N N . ASP A 1 299 ? -26.168 -18.125 14.800 1.00 91.06 299 ASP A N 1
ATOM 2213 C CA . ASP A 1 299 ? -26.724 -16.999 14.037 1.00 91.06 299 ASP A CA 1
ATOM 2214 C C . ASP A 1 299 ? -25.675 -15.904 13.764 1.00 91.06 299 ASP A C 1
ATOM 2216 O O . ASP A 1 299 ? -25.800 -15.108 12.825 1.00 91.06 299 ASP A O 1
ATOM 2220 N N . CYS A 1 300 ? -24.619 -15.856 14.581 1.00 87.12 300 CYS A N 1
ATOM 2221 C CA . CYS A 1 300 ? -23.654 -14.762 14.611 1.00 87.12 300 CYS A CA 1
ATOM 2222 C C . CYS A 1 300 ? -22.433 -14.959 13.707 1.00 87.12 300 CYS A C 1
ATOM 2224 O O . CYS A 1 300 ? -21.768 -13.977 13.368 1.00 87.12 300 CYS A O 1
ATOM 2226 N N . GLY A 1 301 ? -22.201 -16.178 13.222 1.00 85.31 301 GLY A N 1
ATOM 2227 C CA . GLY A 1 301 ? -20.992 -16.527 12.478 1.00 85.31 301 GLY A CA 1
ATOM 2228 C C . GLY A 1 301 ? -19.818 -16.858 13.401 1.00 85.31 301 GLY A C 1
ATOM 2229 O O . GLY A 1 301 ? -19.990 -17.054 14.602 1.00 85.31 301 GLY A O 1
ATOM 2230 N N . THR A 1 302 ? -18.626 -16.971 12.824 1.00 82.06 302 THR A N 1
ATOM 2231 C CA . THR A 1 302 ? -17.412 -17.448 13.508 1.00 82.06 302 THR A CA 1
ATOM 2232 C C . THR A 1 302 ? -16.791 -16.434 14.460 1.00 82.06 302 THR A C 1
ATOM 2234 O O . THR A 1 302 ? -16.193 -16.839 15.451 1.00 82.06 302 THR A O 1
ATOM 2237 N N . ASP A 1 303 ? -16.972 -15.141 14.194 1.00 79.25 303 ASP A N 1
ATOM 2238 C CA . ASP A 1 303 ? -16.219 -14.067 14.863 1.00 79.25 303 ASP A CA 1
ATOM 2239 C C . ASP A 1 303 ? -17.049 -13.283 15.891 1.00 79.25 303 ASP A C 1
ATOM 2241 O O . ASP A 1 303 ? -16.550 -12.384 16.572 1.00 79.25 303 ASP A O 1
ATOM 2245 N N . ASN A 1 304 ? -18.327 -13.640 16.034 1.00 86.19 304 ASN A N 1
ATOM 2246 C CA . ASN A 1 304 ? -19.285 -12.946 16.886 1.00 86.19 304 ASN A CA 1
ATOM 2247 C C . ASN A 1 304 ? -19.948 -13.906 17.873 1.00 86.19 304 ASN A C 1
ATOM 2249 O O . ASN A 1 304 ? -20.211 -15.060 17.553 1.00 86.19 304 ASN A O 1
ATOM 2253 N N . PHE A 1 305 ? -20.288 -13.410 19.055 1.00 88.94 305 PHE A N 1
ATOM 2254 C CA . PHE A 1 305 ? -21.010 -14.104 20.107 1.00 88.94 305 PHE A CA 1
ATOM 2255 C C . PHE A 1 305 ? -22.440 -13.574 20.249 1.00 88.94 305 PHE A C 1
ATOM 2257 O O . PHE A 1 305 ? -22.665 -12.366 20.169 1.00 88.94 305 PHE A O 1
ATOM 2264 N N . CYS A 1 306 ? -23.401 -14.466 20.496 1.00 91.06 306 CYS A N 1
ATOM 2265 C CA . CYS A 1 306 ? -24.780 -14.072 20.777 1.00 91.06 306 CYS A CA 1
ATOM 2266 C C . CYS A 1 306 ? -24.927 -13.591 22.232 1.00 91.06 306 CYS A C 1
ATOM 2268 O O . CYS A 1 306 ? -25.006 -14.398 23.161 1.00 91.06 306 CYS A O 1
ATOM 2270 N N . TYR A 1 307 ? -24.955 -12.274 22.433 1.00 88.88 307 TYR A N 1
ATOM 2271 C CA . TYR A 1 307 ? -25.090 -11.606 23.726 1.00 88.88 307 TYR A CA 1
ATOM 2272 C C . TYR A 1 307 ? -26.411 -10.836 23.802 1.00 88.88 307 TYR A C 1
ATOM 2274 O O . TYR A 1 307 ? -26.663 -9.953 22.991 1.00 88.88 307 TYR A O 1
ATOM 2282 N N . GLU A 1 308 ? -27.254 -11.172 24.784 1.00 88.38 308 GLU A N 1
ATOM 2283 C CA . GLU A 1 308 ? -28.562 -10.524 24.995 1.00 88.38 308 GLU A CA 1
ATOM 2284 C C . GLU A 1 308 ? -29.414 -10.412 23.715 1.00 88.38 308 GLU A C 1
ATOM 2286 O O . GLU A 1 308 ? -30.009 -9.377 23.445 1.00 88.38 308 GLU A O 1
ATOM 2291 N N . GLU A 1 309 ? -29.478 -11.498 22.936 1.00 92.31 309 GLU A N 1
ATOM 2292 C CA . GLU A 1 309 ? -30.201 -11.586 21.652 1.00 92.31 309 GLU A CA 1
ATOM 2293 C C . GLU A 1 309 ? -29.569 -10.809 20.484 1.00 92.31 309 GLU A C 1
ATOM 2295 O O . GLU A 1 309 ? -30.175 -10.729 19.416 1.00 92.31 309 GLU A O 1
ATOM 2300 N N . TYR A 1 310 ? -28.341 -10.297 20.632 1.00 92.25 310 TYR A N 1
ATOM 2301 C CA . TYR A 1 310 ? -27.603 -9.628 19.560 1.00 92.25 310 TYR A CA 1
ATOM 2302 C C . TYR A 1 310 ? -26.196 -10.194 19.362 1.00 92.25 310 TYR A C 1
ATOM 2304 O O . TYR A 1 310 ? -25.495 -10.562 20.300 1.00 92.25 310 TYR A O 1
ATOM 2312 N N . CYS A 1 311 ? -25.758 -10.246 18.112 1.00 91.44 311 CYS A N 1
ATOM 2313 C CA . CYS A 1 311 ? -24.404 -10.620 17.754 1.00 91.44 311 CYS A CA 1
ATOM 2314 C C . CYS A 1 311 ? -23.448 -9.470 18.044 1.00 91.44 311 CYS A C 1
ATOM 2316 O O . CYS A 1 311 ? -23.608 -8.380 17.497 1.00 91.44 311 CYS A O 1
ATOM 2318 N N . LEU A 1 312 ? -22.431 -9.746 18.852 1.00 87.94 312 LEU A N 1
ATOM 2319 C CA . LEU A 1 312 ? -21.322 -8.838 19.115 1.00 87.94 312 LEU A CA 1
ATOM 2320 C C . LEU A 1 312 ? -19.996 -9.535 18.841 1.00 87.94 312 LEU A C 1
ATOM 2322 O O . LEU A 1 312 ? -19.904 -10.737 19.076 1.00 87.94 312 LEU A O 1
ATOM 2326 N N . PRO A 1 313 ? -18.955 -8.804 18.437 1.00 84.62 313 PRO A N 1
ATOM 2327 C CA . PRO A 1 313 ? -17.607 -9.335 18.309 1.00 84.62 313 PRO A CA 1
ATOM 2328 C C . PRO A 1 313 ? -17.190 -10.114 19.559 1.00 84.62 313 PRO A C 1
ATOM 2330 O O . PRO A 1 313 ? -17.215 -9.602 20.684 1.00 84.62 313 PRO A O 1
ATOM 2333 N N . GLN A 1 314 ? -16.813 -11.380 19.360 1.00 73.69 314 GLN A N 1
ATOM 2334 C CA . GLN A 1 314 ? -16.373 -12.265 20.441 1.00 73.69 314 GLN A CA 1
ATOM 2335 C C . GLN A 1 314 ? -15.002 -11.846 20.979 1.00 73.69 314 GLN A C 1
ATOM 2337 O O . GLN A 1 314 ? -14.658 -12.156 22.123 1.00 73.69 314 GLN A O 1
ATOM 2342 N N . ASN A 1 315 ? -14.216 -11.166 20.141 1.00 59.94 315 ASN A N 1
ATOM 2343 C CA . ASN A 1 315 ? -12.844 -10.804 20.428 1.00 59.94 315 ASN A CA 1
ATOM 2344 C C . ASN A 1 315 ? -12.783 -9.934 21.687 1.00 59.94 315 ASN A C 1
ATOM 2346 O O . ASN A 1 315 ? -12.848 -8.717 21.607 1.00 59.94 315 ASN A O 1
ATOM 2350 N N . LYS A 1 316 ? -12.477 -10.536 22.844 1.00 55.06 316 LYS A N 1
ATOM 2351 C CA . LYS A 1 316 ? -11.372 -9.966 23.617 1.00 55.06 316 LYS A CA 1
ATOM 2352 C C . LYS A 1 316 ? -10.235 -9.858 22.597 1.00 55.06 316 LYS A C 1
ATOM 2354 O O . LYS A 1 316 ? -9.891 -10.907 22.047 1.00 55.06 316 LYS A O 1
ATOM 2359 N N . PRO A 1 317 ? -9.726 -8.664 22.257 1.00 51.88 317 PRO A N 1
ATOM 2360 C CA . PRO A 1 317 ? -8.547 -8.561 21.408 1.00 51.88 317 PRO A CA 1
ATOM 2361 C C . PRO A 1 317 ? -7.537 -9.586 21.920 1.00 51.88 317 PRO A C 1
ATOM 2363 O O . PRO A 1 317 ? -7.326 -9.677 23.136 1.00 51.88 317 PRO A O 1
ATOM 2366 N N . LYS A 1 318 ? -7.069 -10.471 21.031 1.00 45.22 318 LYS A N 1
ATOM 2367 C CA . LYS A 1 318 ? -6.076 -11.493 21.369 1.00 45.22 318 LYS A CA 1
ATOM 2368 C C . LYS A 1 318 ? -4.834 -10.734 21.844 1.00 45.22 318 LYS A C 1
ATOM 2370 O O . LYS A 1 318 ? -4.043 -10.312 21.021 1.00 45.22 318 LYS A O 1
ATOM 2375 N N . GLY A 1 319 ? -4.727 -10.505 23.151 1.00 42.66 319 GLY A N 1
ATOM 2376 C CA . GLY A 1 319 ? -3.736 -9.582 23.705 1.00 42.66 319 GLY A CA 1
ATOM 2377 C C . GLY A 1 319 ? -4.161 -8.851 24.985 1.00 42.66 319 GLY A C 1
ATOM 2378 O O . GLY A 1 319 ? -3.318 -8.622 25.843 1.00 42.66 319 GLY A O 1
ATOM 2379 N N . ILE A 1 320 ? -5.467 -8.623 25.228 1.00 45.06 320 ILE A N 1
ATOM 2380 C CA . ILE A 1 320 ? -5.915 -7.916 26.456 1.00 45.06 320 ILE A CA 1
ATOM 2381 C C . ILE A 1 320 ? -5.564 -8.667 27.757 1.00 45.06 320 ILE A C 1
ATOM 2383 O O . ILE A 1 320 ? -5.573 -8.069 28.834 1.00 45.06 320 ILE A O 1
ATOM 2387 N N . ASP A 1 321 ? -5.229 -9.959 27.694 1.00 44.34 321 ASP A N 1
ATOM 2388 C CA . ASP A 1 321 ? -4.723 -10.683 28.862 1.00 44.34 321 ASP A CA 1
ATOM 2389 C C . ASP A 1 321 ? -3.224 -10.410 29.045 1.00 44.34 321 ASP A C 1
ATOM 2391 O O . ASP A 1 321 ? -2.360 -11.239 28.756 1.00 44.34 321 ASP A O 1
ATOM 2395 N N . CYS A 1 322 ? -2.908 -9.218 29.553 1.00 49.00 322 CYS A N 1
ATOM 2396 C CA . CYS A 1 322 ? -1.593 -8.900 30.103 1.00 49.00 322 CYS A CA 1
ATOM 2397 C C . CYS A 1 322 ? -1.429 -9.620 31.447 1.00 49.00 322 CYS A C 1
ATOM 2399 O O . CYS A 1 322 ? -1.334 -9.021 32.521 1.00 49.00 322 CYS A O 1
ATOM 2401 N N . ASP A 1 323 ? -1.441 -10.946 31.385 1.00 42.16 323 ASP A N 1
ATOM 2402 C CA . ASP A 1 323 ? -1.433 -11.822 32.537 1.00 42.16 323 ASP A CA 1
ATOM 2403 C C . ASP A 1 323 ? 0.011 -11.926 33.052 1.00 42.16 323 ASP A C 1
ATOM 2405 O O . ASP A 1 323 ? 0.742 -12.860 32.754 1.00 42.16 323 ASP A O 1
ATOM 2409 N N . THR A 1 324 ? 0.448 -10.905 33.799 1.00 43.28 324 THR A N 1
ATOM 2410 C CA . THR A 1 324 ? 1.582 -10.838 34.756 1.00 43.28 324 THR A CA 1
ATOM 2411 C C . THR A 1 324 ? 2.985 -11.327 34.354 1.00 43.28 324 THR A C 1
ATOM 2413 O O . THR A 1 324 ? 3.931 -11.164 35.137 1.00 43.28 324 THR A O 1
ATOM 2416 N N . ILE A 1 325 ? 3.197 -11.866 33.159 1.00 42.12 325 ILE A N 1
ATOM 2417 C CA . ILE A 1 325 ? 4.516 -12.298 32.710 1.00 42.12 325 ILE A CA 1
ATOM 2418 C C . ILE A 1 325 ? 5.197 -11.090 32.085 1.00 42.12 325 ILE A C 1
ATOM 2420 O O . ILE A 1 325 ? 4.869 -10.665 30.984 1.00 42.12 325 ILE A O 1
ATOM 2424 N N . LYS A 1 326 ? 6.168 -10.540 32.821 1.00 42.56 326 LYS A N 1
ATOM 2425 C CA . LYS A 1 326 ? 7.172 -9.616 32.290 1.00 42.56 326 LYS A CA 1
ATOM 2426 C C . LYS A 1 326 ? 7.686 -10.166 30.961 1.00 42.56 326 LYS A C 1
ATOM 2428 O O . LYS A 1 326 ? 8.471 -11.116 30.961 1.00 42.56 326 LYS A O 1
ATOM 2433 N N . SER A 1 327 ? 7.244 -9.571 29.857 1.00 44.31 327 SER A N 1
ATOM 2434 C CA . SER A 1 327 ? 7.866 -9.797 28.561 1.00 44.31 327 SER A CA 1
ATOM 2435 C C . SER A 1 327 ? 9.360 -9.462 28.694 1.00 44.31 327 SER A C 1
ATOM 2437 O O . SER A 1 327 ? 9.695 -8.451 29.328 1.00 44.31 327 SER A O 1
ATOM 2439 N N . PRO A 1 328 ? 10.277 -10.279 28.142 1.00 44.78 328 PRO A N 1
ATOM 2440 C CA . PRO A 1 328 ? 11.715 -10.003 28.164 1.00 44.78 328 PRO A CA 1
ATOM 2441 C C . PRO A 1 328 ? 12.080 -8.626 27.590 1.00 44.78 328 PRO A C 1
ATOM 2443 O O . PRO A 1 328 ? 13.138 -8.097 27.924 1.00 44.78 328 PRO A O 1
ATOM 2446 N N . ASN A 1 329 ? 11.188 -8.046 26.780 1.00 47.19 329 ASN A N 1
ATOM 2447 C CA . ASN A 1 329 ? 11.409 -6.811 26.034 1.00 47.19 329 ASN A CA 1
ATOM 2448 C C . ASN A 1 329 ? 10.752 -5.570 26.666 1.00 47.19 329 ASN A C 1
ATOM 2450 O O . ASN A 1 329 ? 10.797 -4.499 26.078 1.00 47.19 329 ASN A O 1
ATOM 2454 N N . GLY A 1 330 ? 10.173 -5.674 27.869 1.00 46.91 330 GLY A N 1
ATOM 2455 C CA . GLY A 1 330 ? 9.744 -4.489 28.622 1.00 46.91 330 GLY A CA 1
ATOM 2456 C C . GLY A 1 330 ? 8.490 -3.775 28.104 1.00 46.91 330 GLY A C 1
ATOM 2457 O O . GLY A 1 330 ? 8.213 -2.678 28.578 1.00 46.91 330 GLY A O 1
ATOM 2458 N N . CYS A 1 331 ? 7.709 -4.387 27.206 1.00 52.25 331 CYS A N 1
ATOM 2459 C CA . CYS A 1 331 ? 6.372 -3.908 26.850 1.00 52.25 331 CYS A CA 1
ATOM 2460 C C . CYS A 1 331 ? 5.493 -3.938 28.110 1.00 52.25 331 CYS A C 1
ATOM 2462 O O . CYS A 1 331 ? 5.035 -4.993 28.559 1.00 52.25 331 CYS A O 1
ATOM 2464 N N . HIS A 1 332 ? 5.334 -2.783 28.748 1.00 49.22 332 HIS A N 1
ATOM 2465 C CA . HIS A 1 332 ? 4.415 -2.615 29.854 1.00 49.22 332 HIS A CA 1
ATOM 2466 C C . HIS A 1 332 ? 3.032 -2.389 29.258 1.00 49.22 332 HIS A C 1
ATOM 2468 O O . HIS A 1 332 ? 2.742 -1.303 28.772 1.00 49.22 332 HIS A O 1
ATOM 2474 N N . CYS A 1 333 ? 2.152 -3.387 29.336 1.00 47.38 333 CYS A N 1
ATOM 2475 C CA . CYS A 1 333 ? 0.735 -3.065 29.346 1.00 47.38 333 CYS A CA 1
ATOM 2476 C C . CYS A 1 333 ? 0.487 -2.265 30.625 1.00 47.38 333 CYS A C 1
ATOM 2478 O O . CYS A 1 333 ? 0.353 -2.840 31.713 1.00 47.38 333 CYS A O 1
ATOM 2480 N N . GLU A 1 334 ? 0.476 -0.939 30.547 1.00 42.00 334 GLU A N 1
ATOM 2481 C CA . GLU A 1 334 ? -0.159 -0.184 31.608 1.00 42.00 334 GLU A CA 1
ATOM 2482 C C . GLU A 1 334 ? -1.641 -0.551 31.556 1.00 42.00 334 GLU A C 1
ATOM 2484 O O . GLU A 1 334 ? -2.387 -0.143 30.669 1.00 42.00 334 GLU A O 1
ATOM 2489 N N . HIS A 1 335 ? -2.094 -1.338 32.537 1.00 40.88 335 HIS A N 1
ATOM 2490 C CA . HIS A 1 335 ? -3.456 -1.152 32.998 1.00 40.88 335 HIS A CA 1
ATOM 2491 C C . HIS A 1 335 ? -3.555 0.340 33.282 1.00 40.88 335 HIS A C 1
ATOM 2493 O O . HIS A 1 335 ? -2.945 0.806 34.246 1.00 40.88 335 HIS A O 1
ATOM 2499 N N . SER A 1 336 ? -4.292 1.078 32.456 1.00 35.19 336 SER A N 1
ATOM 2500 C CA . SER A 1 336 ? -4.767 2.397 32.829 1.00 35.19 336 SER A CA 1
ATOM 2501 C C . SER A 1 336 ? -5.644 2.190 34.065 1.00 35.19 336 SER A C 1
ATOM 2503 O O . SER A 1 336 ? -6.861 2.019 33.982 1.00 35.19 336 SER A O 1
ATOM 2505 N N . GLN A 1 337 ? -5.021 2.102 35.239 1.00 33.97 337 GLN A N 1
ATOM 2506 C CA . GLN A 1 337 ? -5.692 2.443 36.467 1.00 33.97 337 GLN A CA 1
ATOM 2507 C C . GLN A 1 337 ? -5.993 3.916 36.287 1.00 33.97 337 GLN A C 1
ATOM 2509 O O . GLN A 1 337 ? -5.097 4.755 36.355 1.00 33.97 337 GLN A O 1
ATOM 2514 N N . GLU A 1 338 ? -7.247 4.206 35.955 1.00 37.03 338 GLU A N 1
ATOM 2515 C CA . GLU A 1 338 ? -7.801 5.535 36.109 1.00 37.03 338 GLU A CA 1
ATOM 2516 C C . GLU A 1 338 ? -7.424 6.000 37.516 1.00 37.03 338 GLU A C 1
ATOM 2518 O O . GLU A 1 338 ? -7.944 5.516 38.525 1.00 37.03 338 GLU A O 1
ATOM 2523 N N . ASN A 1 339 ? -6.431 6.884 37.587 1.00 30.98 339 ASN A N 1
ATOM 2524 C CA . ASN A 1 339 ? -6.108 7.586 38.808 1.00 30.98 339 ASN A CA 1
ATOM 2525 C C . ASN A 1 339 ? -7.322 8.452 39.118 1.00 30.98 339 ASN A C 1
ATOM 2527 O O . ASN A 1 339 ? -7.534 9.490 38.494 1.00 30.98 339 ASN A O 1
ATOM 2531 N N . GLY A 1 340 ? -8.132 7.986 40.065 1.00 35.06 340 GLY A N 1
ATOM 2532 C CA . GLY A 1 340 ? -9.226 8.760 40.612 1.00 35.06 340 GLY A CA 1
ATOM 2533 C C . GLY A 1 340 ? -8.712 10.067 41.208 1.00 35.06 340 GLY A C 1
ATOM 2534 O O . GLY A 1 340 ? -7.871 10.046 42.108 1.00 35.06 340 GLY A O 1
ATOM 2535 N N . PHE A 1 341 ? -9.276 11.172 40.725 1.00 30.44 341 PHE A N 1
ATOM 2536 C CA . PHE A 1 341 ? -9.498 12.415 41.458 1.00 30.44 341 PHE A CA 1
ATOM 2537 C C . PHE A 1 341 ? -10.792 13.066 40.976 1.00 30.44 341 PHE A C 1
ATOM 2539 O O . PHE A 1 341 ? -10.992 13.139 39.744 1.00 30.44 341 PHE A O 1
#

Secondary structure (DSSP, 8-state):
-TT-SEEEEE-TT--TT-SSTHHHHHHHHHHHHHHT-TTB---EEE-SSPPPSS--TTS---EEEE--SHHHHHHTT--TT-SEEEEE-----TTS------EEEEE-TTT--EESSSSSEEHHHHHHHHHHHHTTPPPS-SSTT--SPPPTTT-TT-S---SS---SPPHHHHHHHHHHSB-SSS--TTSSB-TT-B-SSGGGBPTT-EEEEETTEEEEE-EEESS-----TTEEEEE-PPPTTT---EEEEEEPPTTPPBPTTBB-SSGGGBTTS-EEEPTT-SSEEE--B-SSGGGS-SSEEEETTEEEE----TT----S---TT------------

Sequence (341 aa):
MESGAVPFALHPNGSDDIDSDEDLDAVGRAFYSWSCVAGSGLRFYEMTQAGPAELNLEDGINTVFWAETKSLARESGLGPGTLGITLADVPNGSGETITRKSADIVFNGYDHVWSVGGSETDVESIAVHEVGHFVGFDHPCVDEAETDCLSIHESALSPFYTGGEFHDLGPDDESGMLEIYPSNDDSSCAGPFGLYEICEDDCSCVEGLFCGVQEDTARCSLPCSNQNTNCPSSFTCELTVPDATTGITRGICRKDIKDKYLGPGMVCEVSGQCASAECGLLLGVDRQVCLKSCSYQEDCGTDNFCYEEYCLPQNKPKGIDCDTIKSPNGCHCEHSQENGF

pLDDT: mean 85.6, std 15.49, range [30.44, 98.75]